Protein AF-A0A3C0G3D3-F1 (afdb_monomer)

Mean predicted aligned error: 6.77 Å

Structure (mmCIF, N/CA/C/O backbone):
data_AF-A0A3C0G3D3-F1
#
_entry.id   AF-A0A3C0G3D3-F1
#
loop_
_atom_site.group_PDB
_atom_site.id
_atom_site.type_symbol
_atom_site.label_atom_id
_atom_site.label_alt_id
_atom_site.label_comp_id
_atom_site.label_asym_id
_atom_site.label_entity_id
_atom_site.label_seq_id
_atom_site.pdbx_PDB_ins_code
_atom_site.Cartn_x
_atom_site.Cartn_y
_atom_site.Cartn_z
_atom_site.occupancy
_atom_site.B_iso_or_equiv
_atom_site.auth_seq_id
_atom_site.auth_comp_id
_atom_site.auth_asym_id
_atom_site.auth_atom_id
_atom_site.pdbx_PDB_model_num
ATOM 1 N N . MET A 1 1 ? -16.139 13.370 -46.540 1.00 40.31 1 MET A N 1
ATOM 2 C CA . MET A 1 1 ? -16.293 14.414 -45.502 1.00 40.31 1 MET A CA 1
ATOM 3 C C . MET A 1 1 ? -17.079 13.882 -44.297 1.00 40.31 1 MET A C 1
ATOM 5 O O . MET A 1 1 ? -18.065 14.481 -43.898 1.00 40.31 1 MET A O 1
ATOM 9 N N . ILE A 1 2 ? -16.655 12.756 -43.709 1.00 40.78 2 ILE A N 1
ATOM 10 C CA . ILE A 1 2 ? -17.171 12.257 -42.420 1.00 40.78 2 ILE A CA 1
ATOM 11 C C . ILE A 1 2 ? -15.987 11.597 -41.707 1.00 40.78 2 ILE A C 1
ATOM 13 O O . ILE A 1 2 ? -15.844 10.385 -41.661 1.00 40.78 2 ILE A O 1
ATOM 17 N N . ALA A 1 3 ? -15.057 12.435 -41.268 1.00 42.81 3 ALA A N 1
ATOM 18 C CA . ALA A 1 3 ? -13.924 12.056 -40.438 1.00 42.81 3 ALA A CA 1
ATOM 19 C C . ALA A 1 3 ? -13.609 13.268 -39.563 1.00 42.81 3 ALA A C 1
ATOM 21 O O . ALA A 1 3 ? -12.663 13.979 -39.851 1.00 42.81 3 ALA A O 1
ATOM 22 N N . LEU A 1 4 ? -14.486 13.598 -38.605 1.00 35.66 4 LEU A N 1
ATOM 23 C CA . LEU A 1 4 ? -14.185 14.582 -37.545 1.00 35.66 4 LEU A CA 1
ATOM 24 C C . LEU A 1 4 ? -15.196 14.588 -36.373 1.00 35.66 4 LEU A C 1
ATOM 26 O O . LEU A 1 4 ? -15.355 15.576 -35.667 1.00 35.66 4 LEU A O 1
ATOM 30 N N . LYS A 1 5 ? -15.899 13.478 -36.155 1.00 41.06 5 LYS A N 1
ATOM 31 C CA . LYS A 1 5 ? -16.606 13.152 -34.908 1.00 41.06 5 LYS A CA 1
ATOM 32 C C . LYS A 1 5 ? -16.163 11.717 -34.652 1.00 41.06 5 LYS A C 1
ATOM 34 O O . LYS A 1 5 ? -16.514 10.859 -35.445 1.00 41.06 5 LYS A O 1
ATOM 39 N N . THR A 1 6 ? -15.137 11.453 -33.850 1.00 43.00 6 THR A N 1
ATOM 40 C CA . THR A 1 6 ? -15.290 11.211 -32.412 1.00 43.00 6 THR A CA 1
ATOM 41 C C . THR A 1 6 ? -13.885 11.161 -31.791 1.00 43.00 6 THR A C 1
ATOM 43 O O . THR A 1 6 ? -13.324 10.088 -31.614 1.00 43.00 6 THR A O 1
ATOM 46 N N . ILE A 1 7 ? -13.270 12.319 -31.530 1.00 44.97 7 ILE A N 1
ATOM 47 C CA . ILE A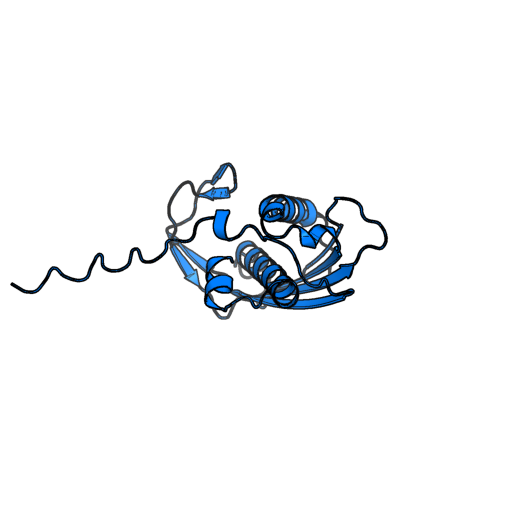 1 7 ? -12.031 12.410 -30.720 1.00 44.97 7 ILE A CA 1
ATOM 48 C C . ILE A 1 7 ? -12.273 13.193 -29.413 1.00 44.97 7 ILE A C 1
ATOM 50 O O . ILE A 1 7 ? -11.467 13.127 -28.498 1.00 44.97 7 ILE A O 1
ATOM 54 N N . PHE A 1 8 ? -13.427 13.852 -29.252 1.00 41.94 8 PHE A N 1
ATOM 55 C CA . PHE A 1 8 ? -13.738 14.641 -28.050 1.00 41.94 8 PHE A CA 1
ATOM 56 C C . PHE A 1 8 ? -15.185 14.474 -27.563 1.00 41.94 8 PHE A C 1
ATOM 58 O O . PHE A 1 8 ? -15.805 15.427 -27.105 1.00 41.94 8 PHE A O 1
ATOM 65 N N . ALA A 1 9 ? -15.743 13.268 -27.669 1.00 41.84 9 ALA A N 1
ATOM 66 C CA . ALA A 1 9 ? -16.990 12.927 -26.988 1.00 41.84 9 ALA A CA 1
ATOM 67 C C . ALA A 1 9 ? -16.669 12.003 -25.810 1.00 41.84 9 ALA A C 1
ATOM 69 O O . ALA A 1 9 ? -16.599 10.796 -25.993 1.00 41.84 9 ALA A O 1
ATOM 70 N N . GLN A 1 10 ? -16.383 12.630 -24.664 1.00 43.78 10 GLN A N 1
ATOM 71 C CA . GLN A 1 10 ? -16.706 12.224 -23.284 1.00 43.78 10 GLN A CA 1
ATOM 72 C C . GLN A 1 10 ? -15.730 12.896 -22.310 1.00 43.78 10 GLN A C 1
ATOM 74 O O . GLN A 1 10 ? -14.894 12.269 -21.672 1.00 43.78 10 GLN A O 1
ATOM 79 N N . ILE A 1 11 ? -15.875 14.215 -22.163 1.00 48.38 11 ILE A N 1
ATOM 80 C CA . ILE A 1 11 ? -15.705 14.833 -20.843 1.00 48.38 11 ILE A CA 1
ATOM 81 C C . ILE A 1 11 ? -17.044 14.601 -20.126 1.00 48.38 11 ILE A C 1
ATOM 83 O O . ILE A 1 11 ? -17.832 15.521 -19.941 1.00 48.38 11 ILE A O 1
ATOM 87 N N . GLU A 1 12 ? -17.373 13.344 -19.840 1.00 51.34 12 GLU A N 1
ATOM 88 C CA . GLU A 1 12 ? -18.515 12.997 -18.996 1.00 51.34 12 GLU A CA 1
ATOM 89 C C . GLU A 1 12 ? -17.938 12.655 -17.620 1.00 51.34 12 GLU A C 1
ATOM 91 O O . GLU A 1 12 ? -17.294 11.628 -17.447 1.00 51.34 12 GLU A O 1
ATOM 96 N N . ASN A 1 13 ? -18.101 13.590 -16.676 1.00 55.84 13 ASN A N 1
ATOM 97 C CA . ASN A 1 13 ? -17.676 13.523 -15.273 1.00 55.84 13 ASN A CA 1
ATOM 98 C C . ASN A 1 13 ? -16.194 13.194 -15.025 1.00 55.84 13 ASN A C 1
ATOM 100 O O . ASN A 1 13 ? -15.844 12.098 -14.592 1.00 55.84 13 ASN A O 1
ATOM 104 N N . SER A 1 14 ? -15.306 14.184 -15.176 1.00 69.19 14 SER A N 1
ATOM 105 C CA . SER A 1 14 ? -13.971 14.069 -14.580 1.00 69.19 14 SER A CA 1
ATOM 106 C C . SER A 1 14 ? -14.088 14.148 -13.054 1.00 69.19 14 SER A C 1
ATOM 108 O O . SER A 1 14 ? -14.300 15.235 -12.509 1.00 69.19 14 SER A O 1
ATOM 110 N N . MET A 1 15 ? -13.956 13.012 -12.369 1.00 81.06 15 MET A N 1
ATOM 111 C CA . MET A 1 15 ? -13.786 12.992 -10.916 1.00 81.06 15 MET A CA 1
ATOM 112 C C . MET A 1 15 ? -12.513 13.755 -10.528 1.00 81.06 15 MET A C 1
ATOM 114 O O . MET A 1 15 ? -11.503 13.746 -11.235 1.00 81.06 15 MET A O 1
ATOM 118 N N . SER A 1 16 ? -12.568 14.421 -9.388 1.00 88.00 16 SER A N 1
ATOM 119 C CA . SER A 1 16 ? -11.479 15.157 -8.762 1.00 88.00 16 SER A CA 1
ATOM 120 C C . SER A 1 16 ? -11.102 14.518 -7.427 1.00 88.00 16 SER A C 1
ATOM 122 O O . SER A 1 16 ? -11.865 13.756 -6.841 1.00 88.00 16 SER A O 1
ATOM 124 N N . GLU A 1 17 ? -9.952 14.903 -6.869 1.00 86.25 17 GLU A N 1
ATOM 125 C CA . GLU A 1 17 ? -9.539 14.470 -5.526 1.00 86.25 17 GLU A CA 1
ATOM 126 C C . GLU A 1 17 ? -10.604 14.720 -4.440 1.00 86.25 17 GLU A C 1
ATOM 128 O O . GLU A 1 17 ? -10.657 14.001 -3.445 1.00 86.25 17 GLU A O 1
ATOM 133 N N . LYS A 1 18 ? -11.451 15.745 -4.607 1.00 90.50 18 LYS A N 1
ATOM 134 C CA . LYS A 1 18 ? -12.490 16.095 -3.628 1.00 90.50 18 LYS A CA 1
ATOM 135 C C . LYS A 1 18 ? -13.620 15.069 -3.591 1.00 90.50 18 LYS A C 1
ATOM 137 O O . LYS A 1 18 ? -14.220 14.895 -2.535 1.00 90.50 18 LYS A O 1
ATOM 142 N N . ASP A 1 19 ? -13.856 14.373 -4.700 1.00 90.00 19 ASP A N 1
ATOM 143 C CA . ASP A 1 19 ? -14.903 13.355 -4.823 1.00 90.00 19 ASP A CA 1
ATOM 144 C C . ASP A 1 19 ? -14.553 12.069 -4.054 1.00 90.00 19 ASP A C 1
ATOM 146 O O . ASP A 1 19 ? -15.419 11.238 -3.794 1.00 90.00 19 ASP A O 1
ATOM 150 N N . PHE A 1 20 ? -13.292 11.926 -3.630 1.00 91.06 20 PHE A N 1
ATOM 151 C CA . PHE A 1 20 ? -12.811 10.800 -2.827 1.00 91.06 20 PHE A CA 1
ATOM 152 C C . PHE A 1 20 ? -12.742 11.094 -1.323 1.00 91.06 20 PHE A C 1
ATOM 154 O O . PHE A 1 20 ? -12.285 10.240 -0.557 1.00 91.06 20 PHE A O 1
ATOM 161 N N . ILE A 1 21 ? -13.167 12.285 -0.881 1.00 91.56 21 ILE A N 1
ATOM 162 C CA . ILE A 1 21 ? -13.278 12.606 0.547 1.00 91.56 21 ILE A CA 1
ATOM 163 C C . ILE A 1 21 ? -14.545 11.923 1.092 1.00 91.56 21 ILE A C 1
ATOM 165 O O . ILE A 1 21 ? -15.643 12.209 0.613 1.00 91.56 21 ILE A O 1
ATOM 169 N N . PRO A 1 22 ? -14.428 11.027 2.085 1.00 88.56 22 PRO A N 1
ATOM 170 C CA . PRO A 1 22 ? -15.570 10.282 2.600 1.00 88.56 22 PRO A CA 1
ATOM 171 C C . PRO A 1 22 ? -16.495 11.194 3.414 1.00 88.56 22 PRO A C 1
ATOM 173 O O . PRO A 1 22 ? -16.034 12.016 4.205 1.00 88.56 22 PRO A O 1
ATOM 176 N N . SER A 1 23 ? -17.808 11.024 3.254 1.00 80.75 23 SER A N 1
ATOM 177 C CA . SER A 1 23 ? -18.825 11.792 3.983 1.00 80.75 23 SER A CA 1
ATOM 178 C C . SER A 1 23 ? -18.977 11.324 5.434 1.00 80.75 23 SER A C 1
ATOM 180 O O . SER A 1 23 ? -18.907 12.144 6.347 1.00 80.75 23 SER A O 1
ATOM 182 N N . SER A 1 24 ? -19.172 10.022 5.671 1.00 82.06 24 SER A N 1
ATOM 183 C CA . SER A 1 24 ? -19.148 9.361 6.990 1.00 82.06 24 SER A CA 1
ATOM 184 C C . SER A 1 24 ? -19.173 7.836 6.831 1.00 82.06 24 SER A C 1
ATOM 186 O O . SER A 1 24 ? -19.842 7.322 5.938 1.00 82.06 24 SER A O 1
ATOM 188 N N . TYR A 1 25 ? -18.488 7.107 7.717 1.00 85.56 25 TYR A N 1
ATOM 189 C CA . TYR A 1 25 ? -18.553 5.641 7.753 1.00 85.56 25 TYR A CA 1
ATOM 190 C C . TYR A 1 25 ? -19.793 5.170 8.517 1.00 85.56 25 TYR A C 1
ATOM 192 O O . TYR A 1 25 ? -20.070 5.655 9.613 1.00 85.56 25 TYR A O 1
ATOM 200 N N . ILE A 1 26 ? -20.525 4.216 7.943 1.00 81.75 26 ILE A N 1
ATOM 201 C CA . ILE A 1 26 ? -21.796 3.700 8.478 1.00 81.75 26 ILE A CA 1
ATOM 202 C C . ILE A 1 26 ? -21.532 2.612 9.521 1.00 81.75 26 ILE A C 1
ATOM 204 O O . ILE A 1 26 ? -22.242 2.491 10.517 1.00 81.75 26 ILE A O 1
ATOM 208 N N . THR A 1 27 ? -20.513 1.783 9.301 1.00 86.25 27 THR A N 1
ATOM 209 C CA . THR A 1 27 ? -20.168 0.673 10.192 1.00 86.25 27 THR A CA 1
ATOM 210 C C . THR A 1 27 ? -18.671 0.429 10.136 1.00 86.25 27 THR A C 1
ATOM 212 O O . THR A 1 27 ? -18.104 0.295 9.066 1.00 86.25 27 THR A O 1
ATOM 215 N N . LEU A 1 28 ? -18.019 0.334 11.290 1.00 89.19 28 LEU A N 1
ATOM 216 C CA . LEU A 1 28 ? -16.616 -0.067 11.379 1.00 89.19 28 LEU A CA 1
ATOM 217 C C . LEU A 1 28 ? -16.563 -1.462 12.003 1.00 89.19 28 LEU A C 1
ATOM 219 O O . LEU A 1 28 ? -17.013 -1.629 13.138 1.00 89.19 28 LEU A O 1
ATOM 223 N N . LYS A 1 29 ? -16.027 -2.459 11.291 1.00 93.00 29 LYS A N 1
ATOM 224 C CA . LYS A 1 29 ? -15.844 -3.821 11.837 1.00 93.00 29 LYS A CA 1
ATOM 225 C C . LYS A 1 29 ? -14.811 -3.813 12.960 1.00 93.00 29 LYS A C 1
ATOM 227 O O . LYS A 1 29 ? -13.870 -3.029 12.907 1.00 93.00 29 LYS A O 1
ATOM 232 N N . GLU A 1 30 ? -14.963 -4.677 13.958 1.00 95.19 30 GLU A N 1
ATOM 233 C CA . GLU A 1 30 ? -14.007 -4.769 15.074 1.00 95.19 30 GLU A CA 1
ATOM 234 C C . GLU A 1 30 ? -12.628 -5.256 14.622 1.00 95.19 30 GLU A C 1
ATOM 236 O O . GLU A 1 30 ? -11.607 -4.678 14.990 1.00 95.19 30 GLU A O 1
ATOM 241 N N . GLU A 1 31 ? -12.595 -6.280 13.776 1.00 96.88 31 GLU A N 1
ATOM 242 C CA . GLU A 1 31 ? -11.371 -6.839 13.217 1.00 96.88 31 GLU A CA 1
ATOM 243 C C . GLU A 1 31 ? -11.635 -7.505 11.863 1.00 96.88 31 GLU A C 1
ATOM 245 O O . GLU A 1 31 ? -12.789 -7.707 11.464 1.00 96.88 31 GLU A O 1
ATOM 250 N N . GLY A 1 32 ? -10.566 -7.822 11.142 1.00 97.25 32 GLY A N 1
ATOM 251 C CA . GLY A 1 32 ? -10.641 -8.541 9.880 1.00 97.25 32 GLY A CA 1
ATOM 252 C C . GLY A 1 32 ? -9.296 -8.636 9.173 1.00 97.25 32 GLY A C 1
ATOM 253 O O . GLY A 1 32 ? -8.275 -8.150 9.657 1.00 97.25 32 GLY A O 1
ATOM 254 N N . ILE A 1 33 ? -9.316 -9.274 8.007 1.00 98.19 33 ILE A N 1
ATOM 255 C CA . ILE A 1 33 ? -8.161 -9.421 7.126 1.00 98.19 33 ILE A CA 1
ATOM 256 C C . ILE A 1 33 ? -8.585 -9.145 5.686 1.00 98.19 33 ILE A C 1
ATOM 258 O O . ILE A 1 33 ? -9.655 -9.570 5.249 1.00 98.19 33 ILE A O 1
ATOM 262 N N . VAL A 1 34 ? -7.742 -8.424 4.957 1.00 98.12 34 VAL A N 1
ATOM 263 C CA . VAL A 1 34 ? -7.875 -8.173 3.516 1.00 98.12 34 VAL A CA 1
ATOM 264 C C . VAL A 1 34 ? -6.551 -8.477 2.830 1.00 98.12 34 VAL A C 1
ATOM 266 O O . VAL A 1 34 ? -5.490 -8.366 3.448 1.00 98.12 34 VAL A O 1
ATOM 269 N N . GLY A 1 35 ? -6.593 -8.861 1.558 1.00 98.25 35 GLY A N 1
ATOM 270 C CA . GLY A 1 35 ? -5.388 -9.168 0.798 1.00 98.25 35 GLY A CA 1
ATOM 271 C C . GLY A 1 35 ? -5.536 -8.847 -0.679 1.00 98.25 35 GLY A C 1
ATOM 272 O O . GLY A 1 35 ? -6.567 -9.140 -1.274 1.00 98.25 35 GLY A O 1
ATOM 273 N N . TYR A 1 36 ? -4.488 -8.265 -1.257 1.00 98.12 36 TYR A N 1
ATOM 274 C CA . TYR A 1 36 ? -4.403 -7.921 -2.672 1.00 98.12 36 TYR A CA 1
ATOM 275 C C . TYR A 1 36 ? -3.041 -8.276 -3.250 1.00 98.12 36 TYR A C 1
ATOM 277 O O . TYR A 1 36 ? -2.021 -8.360 -2.557 1.00 98.12 36 TYR A O 1
ATOM 285 N N . THR A 1 37 ? -3.028 -8.460 -4.565 1.00 97.69 37 THR A N 1
ATOM 286 C CA . THR A 1 37 ? -1.816 -8.692 -5.343 1.00 97.69 37 THR A CA 1
ATOM 287 C C . THR A 1 37 ? -1.684 -7.627 -6.413 1.00 97.69 37 THR A C 1
ATOM 289 O O . THR A 1 37 ? -2.654 -7.355 -7.117 1.00 97.69 37 THR A O 1
ATOM 292 N N . SER A 1 38 ? -0.488 -7.068 -6.572 1.00 97.62 38 SER A N 1
ATOM 293 C CA . SER A 1 38 ? -0.200 -6.103 -7.635 1.00 97.62 38 SER A CA 1
ATOM 294 C C . SER A 1 38 ? 1.057 -6.500 -8.408 1.00 97.62 38 SER A C 1
ATOM 296 O O . SER A 1 38 ? 2.053 -6.876 -7.780 1.00 97.62 38 SER A O 1
ATOM 298 N N . PRO A 1 39 ? 1.064 -6.370 -9.747 1.00 97.44 39 PRO A N 1
ATOM 299 C CA . PRO A 1 39 ? 2.235 -6.668 -10.560 1.00 97.44 39 PRO A CA 1
ATOM 300 C C . PRO A 1 39 ? 3.295 -5.575 -10.451 1.00 97.44 39 PRO A C 1
ATOM 302 O O . PRO A 1 39 ? 2.992 -4.391 -10.278 1.00 97.44 39 PRO A O 1
ATOM 305 N N . SER A 1 40 ? 4.556 -5.970 -10.593 1.00 96.69 40 SER A N 1
ATOM 306 C CA . SER A 1 40 ? 5.669 -5.064 -10.866 1.00 96.69 40 SER A CA 1
ATOM 307 C C . SER A 1 40 ? 5.643 -4.603 -12.329 1.00 96.69 40 SER A C 1
ATOM 309 O O . SER A 1 40 ? 4.915 -5.137 -13.167 1.00 96.69 40 SER A O 1
ATOM 311 N N . ASN A 1 41 ? 6.451 -3.597 -12.655 1.00 95.25 41 ASN A N 1
ATOM 312 C CA . ASN A 1 41 ? 6.568 -3.072 -14.012 1.00 95.25 41 ASN A CA 1
ATOM 313 C C . ASN A 1 41 ? 8.022 -2.729 -14.360 1.00 95.25 41 ASN A C 1
ATOM 315 O O . ASN A 1 41 ? 8.859 -2.542 -13.474 1.00 95.25 41 ASN A O 1
ATOM 319 N N . ILE A 1 42 ? 8.310 -2.635 -15.658 1.00 94.31 42 ILE A N 1
ATOM 320 C CA . ILE A 1 42 ? 9.584 -2.153 -16.198 1.00 94.31 42 ILE A CA 1
ATOM 321 C C . ILE A 1 42 ? 9.321 -0.906 -17.034 1.00 94.31 42 ILE A C 1
ATOM 323 O O . ILE A 1 42 ? 8.607 -0.951 -18.032 1.00 94.31 42 ILE A O 1
ATOM 327 N N . ALA A 1 43 ? 9.932 0.215 -16.657 1.00 94.19 43 ALA A N 1
ATOM 328 C CA . ALA A 1 43 ? 9.807 1.464 -17.399 1.00 94.19 43 ALA A CA 1
ATOM 329 C C . ALA A 1 43 ? 10.479 1.382 -18.784 1.00 94.19 43 ALA A C 1
ATOM 331 O O . ALA A 1 43 ? 11.693 1.160 -18.870 1.00 94.19 43 ALA A O 1
ATOM 332 N N . LEU A 1 44 ? 9.699 1.633 -19.837 1.00 94.94 44 LEU A N 1
ATOM 333 C CA . LEU A 1 44 ? 10.144 1.843 -21.219 1.00 94.94 44 LEU A CA 1
ATOM 334 C C . LEU A 1 44 ? 10.583 3.299 -21.420 1.00 94.94 44 LEU A C 1
ATOM 336 O O . LEU A 1 44 ? 11.672 3.560 -21.921 1.00 94.94 44 LEU A O 1
ATOM 340 N N . VAL A 1 45 ? 9.773 4.240 -20.927 1.00 96.31 45 VAL A N 1
ATOM 341 C CA . VAL A 1 45 ? 10.136 5.653 -20.757 1.00 96.31 45 VAL A CA 1
ATOM 342 C C . VAL A 1 45 ? 10.313 5.893 -19.266 1.00 96.31 45 VAL A C 1
ATOM 344 O O . VAL A 1 45 ? 9.393 5.659 -18.483 1.00 96.31 45 VAL A O 1
ATOM 347 N N . LYS A 1 46 ? 11.512 6.309 -18.855 1.00 94.19 46 LYS A N 1
ATOM 348 C CA . LYS A 1 46 ? 11.887 6.361 -17.439 1.00 94.19 46 LYS A CA 1
ATOM 349 C C . LYS A 1 46 ? 11.172 7.489 -16.706 1.00 94.19 46 LYS A C 1
ATOM 351 O O . LYS A 1 46 ? 11.199 8.630 -17.142 1.00 94.19 46 LYS A O 1
ATOM 356 N N . TYR A 1 47 ? 10.625 7.172 -15.539 1.00 92.12 47 TYR A N 1
ATOM 357 C CA . TYR A 1 47 ? 10.382 8.161 -14.495 1.00 92.12 47 TYR A CA 1
ATOM 358 C C . TYR A 1 47 ? 11.733 8.563 -13.894 1.00 92.12 47 TYR A C 1
ATOM 360 O O . TYR A 1 47 ? 12.450 7.694 -13.386 1.00 92.12 47 TYR A O 1
ATOM 368 N N . TRP A 1 48 ? 12.103 9.844 -13.964 1.00 92.38 48 TRP A N 1
ATOM 369 C CA . TRP A 1 48 ? 13.375 10.301 -13.411 1.00 92.38 48 TRP A CA 1
ATOM 370 C C . TRP A 1 48 ? 13.293 11.715 -12.837 1.00 92.38 48 TRP A C 1
ATOM 372 O O . TRP A 1 48 ? 13.225 12.711 -13.550 1.00 92.38 48 TRP A O 1
ATOM 382 N N . GLY A 1 49 ? 13.350 11.791 -11.509 1.00 91.12 49 GLY A N 1
ATOM 383 C CA . GLY A 1 49 ? 13.183 13.033 -10.763 1.00 91.12 49 GLY A CA 1
ATOM 384 C C . GLY A 1 49 ? 11.771 13.187 -10.202 1.00 91.12 49 GLY A C 1
ATOM 385 O O . GLY A 1 49 ? 10.775 12.767 -10.793 1.00 91.12 49 GLY A O 1
ATOM 386 N N . LYS A 1 50 ? 11.699 13.798 -9.021 1.00 92.19 50 LYS A N 1
ATOM 387 C CA . LYS A 1 50 ? 10.457 14.039 -8.287 1.00 92.19 50 LYS A CA 1
ATOM 388 C C . LYS A 1 50 ? 10.419 15.476 -7.797 1.00 92.19 50 LYS A C 1
ATOM 390 O O . LYS A 1 50 ? 11.428 15.991 -7.317 1.00 92.19 50 LYS A O 1
ATOM 395 N N . ARG A 1 51 ? 9.253 16.098 -7.907 1.00 92.81 51 ARG A N 1
ATOM 396 C CA . ARG A 1 51 ? 8.925 17.352 -7.231 1.00 92.81 51 ARG A CA 1
ATOM 397 C C . ARG A 1 51 ? 8.404 17.032 -5.829 1.00 92.81 51 ARG A C 1
ATOM 399 O O . ARG A 1 51 ? 8.453 15.886 -5.364 1.00 92.81 51 ARG A O 1
ATOM 406 N N . GLU A 1 52 ? 7.884 18.047 -5.154 1.00 88.88 52 GLU A N 1
ATOM 407 C CA . GLU A 1 52 ? 7.165 17.848 -3.902 1.00 88.88 52 GLU A CA 1
ATOM 408 C C . GLU A 1 52 ? 6.028 16.833 -4.062 1.00 88.88 52 GLU A C 1
ATOM 410 O O . GLU A 1 52 ? 5.492 16.604 -5.146 1.00 88.88 52 GLU A O 1
ATOM 415 N N . ASN A 1 53 ? 5.683 16.175 -2.961 1.00 83.81 53 ASN A N 1
ATOM 416 C CA . ASN A 1 53 ? 4.586 15.219 -2.901 1.00 83.81 53 ASN A CA 1
ATOM 417 C C . ASN A 1 53 ? 4.669 14.017 -3.866 1.00 83.81 53 ASN A C 1
ATOM 419 O O . ASN A 1 53 ? 3.652 13.394 -4.147 1.00 83.81 53 ASN A O 1
ATOM 423 N N . GLN A 1 54 ? 5.871 13.584 -4.267 1.00 87.06 54 GLN A N 1
ATOM 424 C CA . GLN A 1 54 ? 6.072 12.472 -5.226 1.00 87.06 54 GLN A CA 1
ATOM 425 C C . GLN A 1 54 ? 5.477 12.752 -6.617 1.00 87.06 54 GLN A C 1
ATOM 427 O O . GLN A 1 54 ? 5.228 11.818 -7.375 1.00 87.06 54 GLN A O 1
ATOM 432 N N . ILE A 1 55 ? 5.259 14.024 -6.965 1.00 90.31 55 ILE A N 1
ATOM 433 C CA . ILE A 1 55 ? 4.821 14.394 -8.309 1.00 90.31 55 ILE A CA 1
ATOM 434 C C . ILE A 1 55 ? 5.990 14.177 -9.285 1.00 90.31 55 ILE A C 1
ATOM 436 O O . ILE A 1 55 ? 7.089 14.688 -9.032 1.00 90.31 55 ILE A O 1
ATOM 440 N N . PRO A 1 56 ? 5.798 13.427 -10.384 1.00 93.50 56 PRO A N 1
ATOM 441 C CA . PRO A 1 56 ? 6.863 13.149 -11.339 1.00 93.50 56 PRO A CA 1
ATOM 442 C C . PRO A 1 56 ? 7.357 14.415 -12.039 1.00 93.50 56 PRO A C 1
ATOM 444 O O . PRO A 1 56 ? 6.576 15.297 -12.393 1.00 93.50 56 PRO A O 1
ATOM 447 N N . ALA A 1 57 ? 8.670 14.501 -12.266 1.00 95.44 57 ALA A N 1
ATOM 448 C CA . ALA A 1 57 ? 9.251 15.591 -13.050 1.00 95.44 57 ALA A CA 1
ATOM 449 C C . ALA A 1 57 ? 8.950 15.462 -14.553 1.00 95.44 57 ALA A C 1
ATOM 451 O O . ALA A 1 57 ? 8.911 16.474 -15.254 1.00 95.44 57 ALA A O 1
ATOM 452 N N . ASN A 1 58 ? 8.715 14.237 -15.027 1.00 95.31 58 ASN A N 1
ATOM 453 C CA . ASN A 1 58 ? 8.450 13.916 -16.421 1.00 95.31 58 ASN A CA 1
ATOM 454 C C . ASN A 1 58 ? 7.443 12.755 -16.549 1.00 95.31 58 ASN A C 1
ATOM 456 O O . ASN A 1 58 ? 7.379 11.898 -15.664 1.00 95.31 58 ASN A O 1
ATOM 460 N N . PRO A 1 59 ? 6.688 12.680 -17.659 1.00 95.62 59 PRO A N 1
ATOM 461 C CA . PRO A 1 59 ? 5.869 11.516 -17.978 1.00 95.62 59 PRO A CA 1
ATOM 462 C C . PRO A 1 59 ? 6.717 10.247 -18.109 1.00 95.62 59 PRO A C 1
ATOM 464 O O . PRO A 1 59 ? 7.880 10.301 -18.512 1.00 95.62 59 PRO A O 1
ATOM 467 N N . SER A 1 60 ? 6.114 9.099 -17.814 1.00 95.81 60 SER A N 1
ATOM 468 C CA . SER A 1 60 ? 6.758 7.789 -17.926 1.00 95.81 60 SER A CA 1
ATOM 469 C C . SER A 1 60 ? 5.785 6.761 -18.494 1.00 95.81 60 SER A C 1
ATOM 471 O O . SER A 1 60 ? 4.572 6.936 -18.401 1.00 95.81 60 SER A O 1
ATOM 473 N N . ILE A 1 61 ? 6.323 5.702 -19.093 1.00 96.38 61 ILE A N 1
ATOM 474 C CA . ILE A 1 61 ? 5.565 4.584 -19.665 1.00 96.38 61 ILE A CA 1
ATOM 475 C C . ILE A 1 61 ? 6.269 3.311 -19.225 1.00 96.38 61 ILE A C 1
ATOM 477 O O . ILE A 1 61 ? 7.497 3.228 -19.297 1.00 96.38 61 ILE A O 1
ATOM 481 N N . SER A 1 62 ? 5.513 2.315 -18.778 1.00 95.25 62 SER A N 1
ATOM 482 C CA . SER A 1 62 ? 6.063 1.047 -18.304 1.00 95.25 62 SER A CA 1
ATOM 483 C C . SER A 1 62 ? 5.292 -0.144 -18.853 1.00 95.25 62 SER A C 1
ATOM 485 O O . SER A 1 62 ? 4.143 -0.021 -19.268 1.00 95.25 62 SER A O 1
ATOM 487 N N . PHE A 1 63 ? 5.961 -1.290 -18.871 1.00 95.56 63 PHE A N 1
ATOM 488 C CA . PHE A 1 63 ? 5.397 -2.581 -19.215 1.00 95.56 63 PHE A CA 1
ATOM 489 C C . PHE A 1 63 ? 5.143 -3.386 -17.939 1.00 95.56 63 PHE A C 1
ATOM 491 O O . PHE A 1 63 ? 6.057 -3.577 -17.133 1.00 95.56 63 PHE A O 1
ATOM 498 N N . THR A 1 64 ? 3.913 -3.854 -17.755 1.00 96.44 64 THR A N 1
ATOM 499 C CA . THR A 1 64 ? 3.503 -4.646 -16.590 1.00 96.44 64 THR A CA 1
ATOM 500 C C . THR A 1 64 ? 4.013 -6.084 -16.685 1.00 96.44 64 THR A C 1
ATOM 502 O O . THR A 1 64 ? 3.814 -6.761 -17.691 1.00 96.44 64 THR A O 1
ATOM 505 N N . LEU A 1 65 ? 4.620 -6.587 -15.609 1.00 94.88 65 LEU A N 1
ATOM 506 C CA . LEU A 1 65 ? 5.109 -7.961 -15.503 1.00 94.88 65 LEU A CA 1
ATOM 507 C C . LEU A 1 65 ? 4.082 -8.838 -14.778 1.00 94.88 65 LEU A C 1
ATOM 509 O O . LEU A 1 65 ? 4.136 -8.992 -13.560 1.00 94.88 65 LEU A O 1
ATOM 513 N N . ALA A 1 66 ? 3.153 -9.442 -15.520 1.00 93.12 66 ALA A N 1
ATOM 514 C CA . ALA A 1 66 ? 2.030 -10.185 -14.935 1.00 93.12 66 ALA A CA 1
ATOM 515 C C . ALA A 1 66 ? 2.429 -11.388 -14.045 1.00 93.12 66 ALA A C 1
ATOM 517 O O . ALA A 1 66 ? 1.651 -11.806 -13.197 1.00 93.12 66 ALA A O 1
ATOM 518 N N . ALA A 1 67 ? 3.630 -11.951 -14.205 1.00 93.44 67 ALA A N 1
ATOM 519 C CA . ALA A 1 67 ? 4.110 -13.056 -13.364 1.00 93.44 67 ALA A CA 1
ATOM 520 C C . ALA A 1 67 ? 4.894 -12.589 -12.119 1.00 93.44 67 ALA A C 1
ATOM 522 O O . ALA A 1 67 ? 5.156 -13.378 -11.207 1.00 93.44 67 ALA A O 1
ATOM 523 N N . CYS A 1 68 ? 5.276 -11.312 -12.065 1.00 96.00 68 CYS A N 1
ATOM 524 C CA . CYS A 1 68 ? 6.087 -10.743 -10.995 1.00 96.00 68 CYS A CA 1
ATOM 525 C C . CYS A 1 68 ? 5.186 -9.902 -10.096 1.00 96.00 68 CYS A C 1
ATOM 527 O O . CYS A 1 68 ? 4.963 -8.723 -10.352 1.00 96.00 68 CYS A O 1
ATOM 529 N N . MET A 1 69 ? 4.640 -10.529 -9.062 1.00 9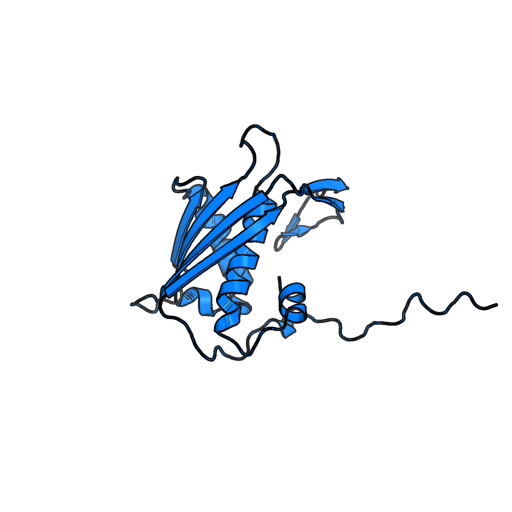6.94 69 MET A N 1
ATOM 530 C CA . MET A 1 69 ? 3.607 -9.957 -8.209 1.00 96.94 69 MET A CA 1
ATOM 531 C C . MET A 1 69 ? 4.150 -9.701 -6.807 1.00 96.94 69 MET A C 1
ATOM 533 O O . MET A 1 69 ? 4.924 -10.498 -6.274 1.00 96.94 69 MET A O 1
ATOM 537 N N . THR A 1 70 ? 3.683 -8.628 -6.179 1.00 97.94 70 THR A N 1
ATOM 538 C CA . THR A 1 70 ? 3.775 -8.451 -4.729 1.00 97.94 70 THR A CA 1
ATOM 539 C C . THR A 1 70 ? 2.417 -8.780 -4.124 1.00 97.94 70 THR A C 1
ATOM 541 O O . THR A 1 70 ? 1.398 -8.232 -4.547 1.00 97.94 70 THR A O 1
ATOM 544 N N . LYS A 1 71 ? 2.400 -9.693 -3.154 1.00 98.38 71 LYS A N 1
ATOM 545 C CA . LYS A 1 71 ? 1.221 -10.068 -2.375 1.00 98.38 71 LYS A CA 1
ATOM 546 C C . LYS A 1 71 ? 1.270 -9.324 -1.051 1.00 98.38 71 LYS A C 1
ATOM 548 O O . LYS A 1 71 ? 2.266 -9.431 -0.340 1.00 98.38 71 LYS A O 1
ATOM 553 N N . THR A 1 72 ? 0.210 -8.607 -0.711 1.00 98.62 72 THR A N 1
ATOM 554 C CA . THR A 1 72 ? 0.089 -7.899 0.565 1.00 98.62 72 THR A CA 1
ATOM 555 C C . THR A 1 72 ? -1.197 -8.322 1.251 1.00 98.62 72 THR A C 1
ATOM 557 O O . THR A 1 72 ? -2.244 -8.398 0.616 1.00 98.62 72 THR A O 1
ATOM 560 N N . SER A 1 73 ? -1.121 -8.572 2.552 1.00 98.75 73 SER A N 1
ATOM 561 C CA . SER A 1 73 ? -2.279 -8.723 3.428 1.00 98.75 73 SER A CA 1
ATOM 562 C C . SER A 1 73 ? -2.205 -7.708 4.559 1.00 98.75 73 SER A C 1
ATOM 564 O O . SER A 1 73 ? -1.116 -7.338 5.009 1.00 98.75 73 SER A O 1
ATOM 566 N N . VAL A 1 74 ? -3.370 -7.224 4.971 1.00 98.75 74 VAL A N 1
ATOM 567 C CA . VAL A 1 74 ? -3.529 -6.313 6.099 1.00 98.75 74 VAL A CA 1
ATOM 568 C C . VAL A 1 74 ? -4.549 -6.933 7.035 1.00 98.75 74 VAL A C 1
ATOM 570 O O . VAL A 1 74 ? -5.735 -7.016 6.713 1.00 98.75 74 VAL A O 1
ATOM 573 N N . GLU A 1 75 ? -4.072 -7.375 8.189 1.00 98.62 75 GLU A N 1
ATOM 574 C CA . GLU A 1 75 ? -4.928 -7.681 9.329 1.00 98.62 75 GLU A CA 1
ATOM 575 C C . GLU A 1 75 ? -5.173 -6.378 10.091 1.00 98.62 75 GLU A C 1
ATOM 577 O O . GLU A 1 75 ? -4.258 -5.571 10.267 1.00 98.62 75 GLU A O 1
ATOM 582 N N . TYR A 1 76 ? -6.403 -6.148 10.529 1.00 98.06 76 TYR A N 1
ATOM 583 C CA . TYR A 1 76 ? -6.769 -4.949 11.271 1.00 98.06 76 TYR A CA 1
ATOM 584 C C . TYR A 1 76 ? -7.580 -5.307 12.505 1.00 98.06 76 TYR A C 1
ATOM 586 O O . TYR A 1 76 ? -8.428 -6.197 12.471 1.00 98.06 76 TYR A O 1
ATOM 594 N N . LYS A 1 77 ? -7.347 -4.569 13.589 1.00 97.75 77 LYS A N 1
ATOM 595 C CA . LYS A 1 77 ? -8.112 -4.667 14.835 1.00 97.75 77 LYS A CA 1
ATOM 596 C C . LYS A 1 77 ? -8.316 -3.285 15.431 1.00 97.75 77 LYS A C 1
ATOM 598 O O . LYS A 1 77 ? -7.364 -2.505 15.495 1.00 97.75 77 LYS A O 1
ATOM 603 N N . LYS A 1 78 ? -9.545 -2.951 15.830 1.00 96.19 78 LYS A N 1
ATOM 604 C CA . LYS A 1 78 ? -9.840 -1.651 16.441 1.00 96.19 78 LYS A CA 1
ATOM 605 C C . LYS A 1 78 ? -8.976 -1.445 17.678 1.00 96.19 78 LYS A C 1
ATOM 607 O O . LYS A 1 78 ? -8.807 -2.345 18.503 1.00 96.19 78 LYS A O 1
ATOM 612 N N . LYS A 1 79 ? -8.432 -0.240 17.816 1.00 95.25 79 LYS A N 1
ATOM 613 C CA . LYS A 1 79 ? -7.671 0.139 19.005 1.00 95.25 79 LYS A CA 1
ATOM 614 C C . LYS A 1 79 ? -8.624 0.319 20.181 1.00 95.25 79 LYS A C 1
ATOM 616 O O . LYS A 1 79 ? -9.662 0.961 20.061 1.00 95.25 79 LYS A O 1
ATOM 621 N N . ILE A 1 80 ? -8.211 -0.180 21.343 1.00 89.00 80 ILE A N 1
ATOM 622 C CA . ILE A 1 80 ? -8.921 0.055 22.609 1.00 89.00 80 ILE A CA 1
ATOM 623 C C . ILE A 1 80 ? -8.818 1.537 22.994 1.00 89.00 80 ILE A C 1
ATOM 625 O O . ILE A 1 80 ? -9.794 2.155 23.415 1.00 89.00 80 ILE A O 1
ATOM 629 N N . ARG A 1 81 ? -7.627 2.126 22.822 1.00 88.06 81 ARG A N 1
ATOM 630 C CA . ARG A 1 81 ? -7.384 3.547 23.059 1.00 88.06 81 ARG A CA 1
ATOM 631 C C . ARG A 1 81 ? -7.479 4.316 21.749 1.00 88.06 81 ARG A C 1
ATOM 633 O O . ARG A 1 81 ? -6.740 4.052 20.802 1.00 88.06 81 ARG A O 1
ATOM 640 N N . LYS A 1 82 ? -8.347 5.322 21.733 1.00 80.94 82 LYS A N 1
ATOM 641 C CA . LYS A 1 82 ? -8.410 6.297 20.647 1.00 80.94 82 LYS A CA 1
ATOM 642 C C . LYS A 1 82 ? -7.317 7.340 20.837 1.00 80.94 82 LYS A C 1
ATOM 644 O O . LYS A 1 82 ? -7.514 8.352 21.504 1.00 80.94 82 LYS A O 1
ATOM 649 N N . ASP A 1 83 ? -6.146 7.062 20.285 1.00 85.12 83 ASP A N 1
ATOM 650 C CA . ASP A 1 83 ? -5.176 8.095 19.935 1.00 85.12 83 ASP A CA 1
ATOM 651 C C . ASP A 1 83 ? -5.326 8.432 18.443 1.00 85.12 83 ASP A C 1
ATOM 653 O O . ASP A 1 83 ? -5.653 7.577 17.618 1.00 85.12 83 ASP A O 1
ATOM 657 N N . ASN A 1 84 ? -5.143 9.703 18.082 1.00 85.94 84 ASN A N 1
ATOM 658 C CA . ASN A 1 84 ? -5.278 10.175 16.698 1.00 85.94 84 ASN A CA 1
ATOM 659 C C . ASN A 1 84 ? -4.022 9.837 15.859 1.00 85.94 84 ASN A C 1
ATOM 661 O O . ASN A 1 84 ? -3.616 10.603 14.977 1.00 85.94 84 ASN A O 1
ATOM 665 N N . GLU A 1 85 ? -3.379 8.708 16.165 1.00 94.06 85 GLU A N 1
ATOM 666 C CA . GLU A 1 85 ? -2.141 8.234 15.557 1.00 94.06 85 GLU A CA 1
ATOM 667 C C . GLU A 1 85 ? -2.351 6.929 14.781 1.00 94.06 85 GLU A C 1
ATOM 669 O O . GLU A 1 85 ? -3.202 6.097 15.100 1.00 94.06 85 GLU A O 1
ATOM 674 N N . PHE A 1 86 ? -1.544 6.739 13.737 1.00 97.06 86 PHE A N 1
ATOM 675 C CA . PHE A 1 86 ? -1.490 5.473 13.013 1.00 97.06 86 PHE A CA 1
ATOM 676 C C . PHE A 1 86 ? -0.701 4.439 13.815 1.00 97.06 86 PHE A C 1
ATOM 678 O O . PHE A 1 86 ? 0.416 4.724 14.251 1.00 97.06 86 PHE A O 1
ATOM 685 N N . SER A 1 87 ? -1.245 3.230 13.935 1.00 97.44 87 SER A N 1
ATOM 686 C CA . SER A 1 87 ? -0.606 2.109 14.624 1.00 97.44 87 SER A CA 1
ATOM 687 C C . SER A 1 87 ? -0.474 0.935 13.664 1.00 97.44 87 SER A C 1
ATOM 689 O O . SER A 1 87 ? -1.478 0.476 13.121 1.00 97.44 87 SER A O 1
ATOM 691 N N . PHE A 1 88 ? 0.753 0.480 13.402 1.00 98.19 88 PHE A N 1
ATOM 692 C CA . PHE A 1 88 ? 0.969 -0.646 12.501 1.00 98.19 88 PHE A CA 1
ATOM 693 C C . PHE A 1 88 ? 2.307 -1.359 12.705 1.00 98.19 88 PHE A C 1
ATOM 695 O O . PHE A 1 88 ? 3.313 -0.734 13.050 1.00 98.19 88 PHE A O 1
ATOM 702 N N . ASP A 1 89 ? 2.313 -2.643 12.364 1.00 98.25 89 ASP A N 1
ATOM 703 C CA . ASP A 1 89 ? 3.504 -3.456 12.153 1.00 98.25 89 ASP A CA 1
ATOM 704 C C . ASP A 1 89 ? 3.663 -3.826 10.681 1.00 98.25 89 ASP A C 1
ATOM 706 O O . ASP A 1 89 ? 2.698 -3.863 9.914 1.00 98.25 89 ASP A O 1
ATOM 710 N N . LEU A 1 90 ? 4.910 -4.055 10.270 1.00 98.19 90 LEU A N 1
ATOM 711 C CA . LEU A 1 90 ? 5.261 -4.330 8.884 1.00 98.19 90 LEU A CA 1
ATOM 712 C C . LEU A 1 90 ? 6.230 -5.503 8.804 1.00 98.19 90 LEU A C 1
ATOM 714 O O . LEU A 1 90 ? 7.349 -5.433 9.317 1.00 98.19 90 LEU A O 1
ATOM 718 N N . PHE A 1 91 ? 5.810 -6.526 8.072 1.00 98.19 91 PHE A N 1
ATOM 719 C CA . PHE A 1 91 ? 6.579 -7.725 7.790 1.00 98.19 91 PHE A CA 1
ATOM 720 C C . PHE A 1 91 ? 6.775 -7.865 6.283 1.00 98.19 91 PHE A C 1
ATOM 722 O O . PHE A 1 91 ? 5.818 -7.761 5.511 1.00 98.19 91 PHE A O 1
ATOM 729 N N . PHE A 1 92 ? 8.011 -8.119 5.868 1.00 96.00 92 PHE A N 1
ATOM 730 C CA . PHE A 1 92 ? 8.355 -8.499 4.505 1.00 96.00 92 PHE A CA 1
ATOM 731 C C . PHE A 1 92 ? 8.963 -9.896 4.532 1.00 96.00 92 PHE A C 1
ATOM 733 O O . PHE A 1 92 ? 9.958 -10.095 5.224 1.00 96.00 92 PHE A O 1
ATOM 740 N N . GLU A 1 93 ? 8.361 -10.842 3.807 1.00 94.69 93 GLU A N 1
ATOM 741 C CA . GLU A 1 93 ? 8.786 -12.255 3.811 1.00 94.69 93 GLU A CA 1
ATOM 742 C C . GLU A 1 93 ? 8.896 -12.809 5.246 1.00 94.69 93 GLU A C 1
ATOM 744 O O . GLU A 1 93 ? 9.905 -13.380 5.648 1.00 94.69 93 GLU A O 1
ATOM 749 N N . ASP A 1 94 ? 7.853 -12.550 6.044 1.00 94.75 94 ASP A N 1
ATOM 750 C CA . ASP A 1 94 ? 7.719 -12.935 7.459 1.00 94.75 94 ASP A CA 1
ATOM 751 C C . ASP A 1 94 ? 8.771 -12.343 8.415 1.00 94.75 94 ASP A C 1
ATOM 753 O O . ASP A 1 94 ? 8.784 -12.660 9.604 1.00 94.75 94 ASP A O 1
ATOM 757 N N . GLN A 1 95 ? 9.610 -11.420 7.937 1.00 96.06 95 GLN A N 1
ATOM 758 C CA . GLN A 1 95 ? 10.597 -10.712 8.750 1.00 96.06 95 GLN A CA 1
ATOM 759 C C . GLN A 1 95 ? 10.157 -9.272 9.038 1.00 96.06 95 GLN A C 1
ATOM 761 O O . GLN A 1 95 ? 9.710 -8.575 8.120 1.00 96.06 95 GLN A O 1
ATOM 766 N N . PRO A 1 96 ? 10.306 -8.775 10.281 1.00 96.94 96 PRO A N 1
ATOM 767 C CA . PRO A 1 96 ? 9.985 -7.391 10.606 1.00 96.94 96 PRO A CA 1
ATOM 768 C C . PRO A 1 96 ? 10.879 -6.426 9.816 1.00 96.94 96 PRO A C 1
ATOM 770 O O . PRO A 1 96 ? 12.093 -6.613 9.708 1.00 96.94 96 PRO A O 1
ATOM 773 N N . LYS A 1 97 ? 10.279 -5.367 9.263 1.00 94.00 97 LYS A N 1
ATOM 774 C CA . LYS A 1 97 ? 10.973 -4.365 8.440 1.00 94.00 97 LYS A CA 1
ATOM 775 C C . LYS A 1 97 ? 10.770 -2.942 8.946 1.00 94.00 97 LYS A C 1
ATOM 777 O O . LYS A 1 97 ? 10.119 -2.108 8.314 1.00 94.00 97 LYS A O 1
ATOM 782 N N . GLU A 1 98 ? 11.412 -2.646 10.070 1.00 93.44 98 GLU A N 1
ATOM 783 C CA . GLU A 1 98 ? 11.380 -1.324 10.709 1.00 93.44 98 GLU A CA 1
ATOM 784 C C . GLU A 1 98 ? 11.870 -0.196 9.780 1.00 93.44 98 GLU A C 1
ATOM 786 O O . GLU A 1 98 ? 11.307 0.899 9.781 1.00 93.44 98 GLU A O 1
ATOM 791 N N . GLU A 1 99 ? 12.845 -0.477 8.909 1.00 94.06 99 GLU A N 1
ATOM 792 C CA . GLU A 1 99 ? 13.406 0.485 7.944 1.00 94.06 99 GLU A CA 1
ATOM 793 C C . GLU A 1 99 ? 12.364 1.083 6.981 1.00 94.06 99 GLU A C 1
ATOM 795 O O . GLU A 1 99 ? 12.501 2.222 6.530 1.00 94.06 99 GLU A O 1
ATOM 800 N N . PHE A 1 100 ? 11.283 0.349 6.692 1.00 93.25 100 PHE A N 1
ATOM 801 C CA . PHE A 1 100 ? 10.214 0.808 5.805 1.00 93.25 100 PHE A CA 1
ATOM 802 C C . PHE A 1 100 ? 9.061 1.490 6.549 1.00 93.25 100 PHE A C 1
ATOM 804 O O . PHE A 1 100 ? 8.257 2.175 5.905 1.00 93.25 100 PHE A O 1
ATOM 811 N N . LYS A 1 101 ? 8.990 1.399 7.886 1.00 95.75 101 LYS A N 1
ATOM 812 C CA . LYS A 1 101 ? 7.929 2.055 8.669 1.00 95.75 101 LYS A CA 1
ATOM 813 C C . LYS A 1 101 ? 7.850 3.569 8.425 1.00 95.75 101 LYS A C 1
ATOM 815 O O . LYS A 1 101 ? 6.734 4.049 8.220 1.00 95.75 101 LYS A O 1
ATOM 820 N N . PRO A 1 102 ? 8.951 4.347 8.339 1.00 96.62 102 PRO A N 1
ATOM 821 C CA . PRO A 1 102 ? 8.865 5.774 8.017 1.00 96.62 102 PRO A CA 1
ATOM 822 C C . PRO A 1 102 ? 8.159 6.046 6.683 1.00 96.62 102 PRO A C 1
ATOM 824 O O . PRO A 1 102 ? 7.315 6.937 6.598 1.00 96.62 102 PRO A O 1
ATOM 827 N N . LYS A 1 103 ? 8.437 5.233 5.656 1.00 94.75 103 LYS A N 1
ATOM 828 C CA . LYS A 1 103 ? 7.818 5.354 4.330 1.00 94.75 103 LYS A CA 1
ATOM 829 C C . LYS A 1 103 ? 6.319 5.053 4.369 1.00 94.75 103 LYS A C 1
ATOM 831 O O . LYS A 1 103 ? 5.540 5.819 3.801 1.00 94.75 103 LYS A O 1
ATOM 836 N N . ILE A 1 104 ? 5.912 3.988 5.063 1.00 97.12 104 ILE A N 1
ATOM 837 C CA . ILE A 1 104 ? 4.492 3.650 5.248 1.00 97.12 104 ILE A CA 1
ATOM 838 C C . ILE A 1 104 ? 3.778 4.728 6.068 1.00 97.12 104 ILE A C 1
ATOM 840 O O . ILE A 1 104 ? 2.697 5.167 5.689 1.00 97.12 104 ILE A O 1
ATOM 844 N N . LYS A 1 105 ? 4.408 5.255 7.122 1.00 97.06 105 LYS A N 1
ATOM 845 C CA . LYS A 1 105 ? 3.859 6.362 7.920 1.00 97.06 105 LYS A CA 1
ATOM 846 C C . LYS A 1 105 ? 3.644 7.622 7.077 1.00 97.06 105 LYS A C 1
ATOM 848 O O . LYS A 1 105 ? 2.609 8.269 7.208 1.00 97.06 105 LYS A O 1
ATOM 853 N N . THR A 1 106 ? 4.582 7.969 6.194 1.00 95.62 106 THR A N 1
ATOM 854 C CA . THR A 1 106 ? 4.413 9.082 5.242 1.00 95.62 106 THR A CA 1
ATOM 855 C C . THR A 1 106 ? 3.255 8.836 4.277 1.00 95.62 106 THR A C 1
ATOM 857 O O . THR A 1 106 ? 2.502 9.766 3.991 1.00 95.62 106 THR A O 1
ATOM 860 N N . PHE A 1 107 ? 3.089 7.605 3.791 1.00 96.06 107 PHE A N 1
ATOM 861 C CA . PHE A 1 107 ? 1.965 7.238 2.932 1.00 96.06 107 PHE A CA 1
ATOM 862 C C . PHE A 1 107 ? 0.620 7.365 3.660 1.00 96.06 107 PHE A C 1
ATOM 864 O O . PHE A 1 107 ? -0.258 8.072 3.172 1.00 96.06 107 PHE A O 1
ATOM 871 N N . LEU A 1 108 ? 0.496 6.790 4.860 1.00 97.62 108 LEU A N 1
ATOM 872 C CA . LEU A 1 108 ? -0.706 6.877 5.697 1.00 97.62 108 LEU A CA 1
ATOM 873 C C . LEU A 1 108 ? -1.103 8.331 5.988 1.00 97.62 108 LEU A C 1
ATOM 875 O O . LEU A 1 108 ? -2.257 8.707 5.803 1.00 97.62 108 LEU A O 1
ATOM 879 N N . LYS A 1 109 ? -0.135 9.187 6.341 1.00 96.25 109 LYS A N 1
ATOM 880 C CA . LYS A 1 109 ? -0.374 10.629 6.528 1.00 96.25 109 LYS A CA 1
ATOM 881 C C . LYS A 1 109 ? -0.905 11.316 5.269 1.00 96.25 109 LYS A C 1
ATOM 883 O O . LYS A 1 109 ? -1.729 12.215 5.367 1.00 96.25 109 LYS A O 1
ATOM 888 N N . ARG A 1 110 ? -0.432 10.921 4.083 1.00 94.31 110 ARG A N 1
ATOM 889 C CA . ARG A 1 110 ? -0.877 11.517 2.815 1.00 94.31 110 ARG A CA 1
ATOM 890 C C . ARG A 1 110 ? -2.319 11.145 2.478 1.00 94.31 110 ARG A C 1
ATOM 892 O O . ARG A 1 110 ? -3.043 11.983 1.949 1.00 94.31 110 ARG A O 1
ATOM 899 N N . ILE A 1 111 ? -2.710 9.905 2.759 1.00 95.19 111 ILE A N 1
ATOM 900 C CA . ILE A 1 111 ? -4.044 9.388 2.426 1.00 95.19 111 ILE A CA 1
ATOM 901 C C . ILE A 1 111 ? -5.065 9.589 3.551 1.00 95.19 111 ILE A C 1
ATOM 903 O O . ILE A 1 111 ? -6.235 9.279 3.361 1.00 95.19 111 ILE A O 1
ATOM 907 N N . GLU A 1 112 ? -4.655 10.142 4.698 1.00 95.69 112 GLU A N 1
ATOM 908 C CA . GLU A 1 112 ? -5.511 10.373 5.869 1.00 95.69 112 GLU A CA 1
ATOM 909 C C . GLU A 1 112 ? -6.815 11.099 5.518 1.00 95.69 112 GLU A C 1
ATOM 911 O O . GLU A 1 112 ? -7.876 10.689 5.974 1.00 95.69 112 GLU A O 1
ATOM 916 N N . LYS A 1 113 ? -6.755 12.132 4.663 1.00 94.88 113 LYS A N 1
ATOM 917 C CA . LYS A 1 113 ? -7.952 12.877 4.233 1.00 94.88 113 LYS A CA 1
ATOM 918 C C . LYS A 1 113 ? -8.976 12.023 3.474 1.00 94.88 113 LYS A C 1
ATOM 920 O O . LYS A 1 113 ? -10.147 12.380 3.442 1.00 94.88 113 LYS A O 1
ATOM 925 N N . TYR A 1 114 ? -8.540 10.923 2.865 1.00 94.25 114 TYR A N 1
ATOM 926 C CA . TYR A 1 114 ? -9.372 10.038 2.044 1.00 94.25 114 TYR A CA 1
ATOM 927 C C . TYR A 1 114 ? -9.798 8.769 2.778 1.00 94.25 114 TYR A C 1
ATOM 929 O O . TYR A 1 114 ? -10.823 8.185 2.441 1.00 94.25 114 TYR A O 1
ATOM 937 N N . LEU A 1 115 ? -9.003 8.334 3.758 1.00 95.25 115 LEU A N 1
ATOM 938 C CA . LEU A 1 115 ? -9.202 7.098 4.516 1.00 95.25 115 LEU A CA 1
ATOM 939 C C . LEU A 1 115 ? -8.988 7.334 6.029 1.00 95.25 115 LEU A C 1
ATOM 941 O O 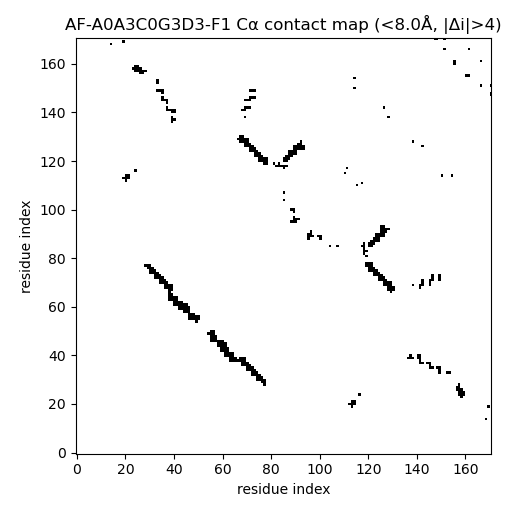. LEU A 1 115 ? -8.147 6.673 6.646 1.00 95.25 115 LEU A O 1
ATOM 945 N N . PRO A 1 116 ? -9.719 8.272 6.671 1.00 94.56 116 PRO A N 1
ATOM 946 C CA . PRO A 1 116 ? -9.475 8.629 8.069 1.00 94.56 116 PRO A CA 1
ATOM 947 C C . PRO A 1 116 ? -9.765 7.488 9.056 1.00 94.56 116 PRO A C 1
ATOM 949 O O . PRO A 1 116 ? -9.183 7.467 10.140 1.00 94.56 116 PRO A O 1
ATOM 952 N N . PHE A 1 117 ? -10.589 6.497 8.683 1.00 94.31 117 PHE A N 1
ATOM 953 C CA . PHE A 1 117 ? -10.878 5.337 9.538 1.00 94.31 117 PHE A CA 1
ATOM 954 C C . PHE A 1 117 ? -9.636 4.514 9.882 1.00 94.31 117 PHE A C 1
ATOM 956 O O . PHE A 1 117 ? -9.637 3.840 10.906 1.00 94.31 117 PHE A O 1
ATOM 963 N N . LEU A 1 118 ? -8.572 4.569 9.072 1.00 96.31 118 LEU A N 1
ATOM 964 C CA . LEU A 1 118 ? -7.343 3.808 9.314 1.00 96.31 118 LEU A CA 1
ATOM 965 C C . LEU A 1 118 ? -6.714 4.129 10.680 1.00 96.31 118 LEU A C 1
ATOM 967 O O . LEU A 1 118 ? -6.037 3.280 11.253 1.00 96.31 118 LEU A O 1
ATOM 971 N N . LYS A 1 119 ? -6.965 5.322 11.237 1.00 95.88 119 LYS A N 1
ATOM 972 C CA . LYS A 1 119 ? -6.519 5.688 12.588 1.00 95.88 119 LYS A CA 1
ATOM 973 C C . LYS A 1 119 ? -7.285 5.000 13.710 1.00 95.88 119 LYS A C 1
ATOM 975 O O . LYS A 1 119 ? -6.793 5.000 14.828 1.00 95.88 119 LYS A O 1
ATOM 980 N N . GLU A 1 120 ? -8.442 4.401 13.456 1.00 95.06 120 GLU A N 1
ATOM 981 C CA . GLU A 1 120 ? -9.189 3.656 14.476 1.00 95.06 120 GLU A CA 1
ATOM 982 C C . GLU A 1 120 ? -8.598 2.254 14.719 1.00 95.06 120 GLU A C 1
ATOM 984 O O . GLU A 1 120 ? -8.990 1.578 15.670 1.00 95.06 120 GLU A O 1
ATOM 989 N N . TYR A 1 121 ? -7.638 1.816 13.894 1.00 97.19 121 TYR A N 1
ATOM 990 C CA . TYR A 1 121 ? -7.125 0.447 13.876 1.00 97.19 121 TYR A CA 1
ATOM 991 C C . TYR A 1 121 ? -5.629 0.357 14.193 1.00 97.19 121 TYR A C 1
ATOM 993 O O . TYR A 1 121 ? -4.844 1.262 13.908 1.00 97.19 121 TYR A O 1
ATOM 1001 N N . HIS A 1 122 ? -5.243 -0.776 14.775 1.00 98.06 122 HIS A N 1
ATOM 1002 C CA . HIS A 1 122 ? -3.894 -1.310 14.667 1.00 98.06 122 HIS A CA 1
ATOM 1003 C C . HIS A 1 122 ? -3.840 -2.251 13.458 1.00 98.06 122 HIS A C 1
ATOM 1005 O O . HIS A 1 122 ? -4.712 -3.111 13.310 1.00 98.06 122 HIS A O 1
ATOM 1011 N N . LEU A 1 123 ? -2.844 -2.059 12.593 1.00 98.50 123 LEU A N 1
ATOM 1012 C CA . LEU A 1 123 ? -2.695 -2.778 11.328 1.00 98.50 123 LEU A CA 1
ATOM 1013 C C . LEU A 1 123 ? -1.469 -3.694 11.367 1.00 98.50 123 LEU A C 1
ATOM 1015 O O . LEU A 1 123 ? -0.366 -3.233 11.637 1.00 98.50 123 LEU A O 1
ATOM 1019 N N . VAL A 1 124 ? -1.614 -4.960 11.001 1.00 98.62 124 VAL A N 1
ATOM 1020 C CA . VAL A 1 124 ? -0.475 -5.854 10.762 1.00 98.62 124 VAL A CA 1
ATOM 1021 C C . VAL A 1 124 ? -0.353 -6.064 9.259 1.00 98.62 124 VAL A C 1
ATOM 1023 O O . VAL A 1 124 ? -1.170 -6.745 8.639 1.00 98.62 124 VAL A O 1
ATOM 1026 N N . ILE A 1 125 ? 0.658 -5.435 8.659 1.00 98.69 125 ILE A N 1
ATOM 1027 C CA . ILE A 1 125 ? 0.904 -5.453 7.216 1.00 98.69 125 ILE A CA 1
ATOM 1028 C C . ILE A 1 125 ? 1.935 -6.540 6.916 1.00 98.69 125 ILE A C 1
ATOM 1030 O O . ILE A 1 125 ? 3.087 -6.438 7.338 1.00 98.69 125 ILE A O 1
ATOM 1034 N N . LYS A 1 126 ? 1.549 -7.560 6.149 1.00 98.69 126 LYS A N 1
ATOM 1035 C CA . LYS A 1 126 ? 2.443 -8.639 5.701 1.00 98.69 126 LYS A CA 1
ATOM 1036 C C . LYS A 1 126 ? 2.549 -8.611 4.186 1.00 98.69 126 LYS A C 1
ATOM 1038 O O . LYS A 1 126 ? 1.528 -8.666 3.500 1.00 98.69 126 LYS A O 1
ATOM 1043 N 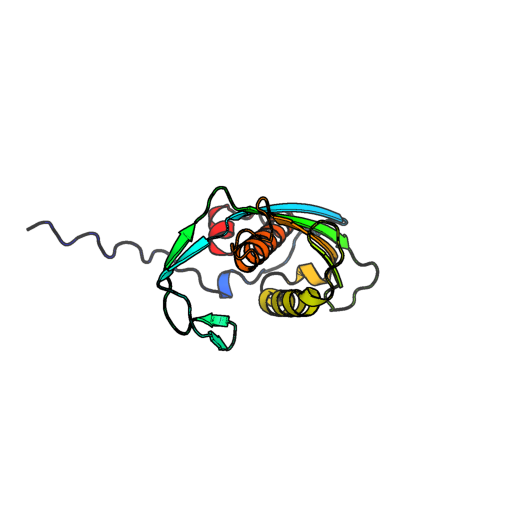N . THR A 1 127 ? 3.763 -8.525 3.652 1.00 97.94 127 THR A N 1
ATOM 1044 C CA . THR A 1 127 ? 3.999 -8.426 2.207 1.00 97.94 127 THR A CA 1
ATOM 1045 C C . THR A 1 127 ? 5.125 -9.345 1.731 1.00 97.94 127 THR A C 1
ATOM 1047 O O . THR A 1 127 ? 6.079 -9.604 2.457 1.00 97.94 127 THR A O 1
ATOM 1050 N N . SER A 1 128 ? 5.006 -9.898 0.526 1.00 97.25 128 SER A N 1
ATOM 1051 C CA . SER A 1 128 ? 5.996 -10.805 -0.079 1.00 97.25 128 SER A CA 1
ATOM 1052 C C . SER A 1 128 ? 5.959 -10.718 -1.602 1.00 97.25 128 SER A C 1
ATOM 1054 O O . SER A 1 128 ? 4.953 -10.305 -2.182 1.00 97.25 128 SER A O 1
ATOM 1056 N N . ASN A 1 129 ? 7.041 -11.114 -2.271 1.00 96.88 129 ASN A N 1
ATOM 1057 C CA . ASN A 1 129 ? 7.094 -11.156 -3.733 1.00 96.88 129 ASN A CA 1
ATOM 1058 C C . ASN A 1 129 ? 7.004 -12.591 -4.252 1.00 96.88 129 ASN A C 1
ATOM 1060 O O . ASN A 1 129 ? 7.446 -13.534 -3.604 1.00 96.88 129 ASN A O 1
ATOM 1064 N N . THR A 1 130 ? 6.484 -12.755 -5.466 1.00 95.94 130 THR A N 1
ATOM 1065 C CA . THR A 1 130 ? 6.509 -14.036 -6.192 1.00 95.94 130 THR A CA 1
ATOM 1066 C C . THR A 1 130 ? 7.796 -14.251 -6.986 1.00 95.94 130 THR A C 1
ATOM 1068 O O . THR A 1 130 ? 7.903 -15.225 -7.726 1.00 95.94 130 THR A O 1
ATOM 1071 N N . PHE A 1 131 ? 8.760 -13.338 -6.872 1.00 93.25 131 PHE A N 1
ATOM 1072 C CA . PHE A 1 131 ? 10.023 -13.352 -7.601 1.00 93.25 131 PHE A CA 1
ATOM 1073 C C . PHE A 1 131 ? 11.202 -13.153 -6.637 1.00 93.25 131 PHE A C 1
ATOM 1075 O O . PHE A 1 131 ? 11.053 -12.429 -5.648 1.00 93.25 131 PHE A O 1
ATOM 1082 N N . PRO A 1 132 ? 12.370 -13.764 -6.912 1.00 88.31 132 PRO A N 1
ATOM 1083 C CA . PRO A 1 132 ? 13.546 -13.630 -6.060 1.00 88.31 132 PRO A CA 1
ATOM 1084 C C . PRO A 1 132 ? 13.993 -12.177 -5.887 1.00 88.31 132 PRO A C 1
ATOM 1086 O O . PRO A 1 132 ? 14.022 -11.398 -6.842 1.00 88.31 132 PRO A O 1
ATOM 1089 N N . HIS A 1 133 ? 14.456 -11.836 -4.683 1.00 81.19 133 HIS A N 1
ATOM 1090 C CA . HIS A 1 133 ? 15.029 -10.517 -4.408 1.00 81.19 133 HIS A CA 1
ATOM 1091 C C . HIS A 1 133 ? 16.200 -10.180 -5.355 1.00 81.19 133 HIS A C 1
ATOM 1093 O O . HIS A 1 133 ? 16.352 -9.045 -5.801 1.00 81.19 133 HIS A O 1
ATOM 1099 N N . SER A 1 134 ? 16.987 -11.189 -5.737 1.00 83.88 134 S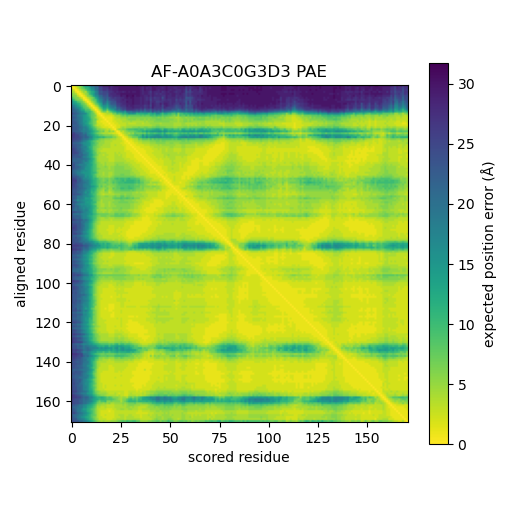ER A N 1
ATOM 1100 C CA . SER A 1 134 ? 18.154 -11.057 -6.618 1.00 83.88 134 SER A CA 1
ATOM 1101 C C . SER A 1 134 ? 17.826 -10.963 -8.115 1.00 83.88 134 SER A C 1
ATOM 1103 O O . SER A 1 134 ? 18.745 -10.910 -8.926 1.00 83.88 134 SER A O 1
ATOM 1105 N N . SER A 1 135 ? 16.550 -10.930 -8.517 1.00 85.88 135 SER A N 1
ATOM 1106 C CA . SER A 1 135 ? 16.156 -10.854 -9.936 1.00 85.88 135 SER A CA 1
ATOM 1107 C C . SER A 1 135 ? 16.357 -9.475 -10.576 1.00 85.88 135 SER A C 1
ATOM 1109 O O . SER A 1 135 ? 16.148 -9.329 -11.777 1.00 85.88 135 SER A O 1
ATOM 1111 N N . GLY A 1 136 ? 16.709 -8.446 -9.797 1.00 83.94 136 GLY A N 1
ATOM 1112 C CA . GLY A 1 136 ? 16.844 -7.070 -10.294 1.00 83.94 136 GLY A CA 1
ATOM 1113 C C . GLY A 1 136 ? 15.509 -6.376 -10.602 1.00 83.94 136 GLY A C 1
ATOM 1114 O O . GLY A 1 136 ? 15.495 -5.281 -11.161 1.00 83.94 136 GLY A O 1
ATOM 1115 N N . ILE A 1 137 ? 14.382 -6.989 -10.226 1.00 88.81 137 ILE A N 1
ATOM 1116 C CA . ILE A 1 137 ? 13.039 -6.422 -10.376 1.00 88.81 137 ILE A CA 1
ATOM 1117 C C . ILE A 1 137 ? 12.709 -5.608 -9.123 1.00 88.81 137 ILE A C 1
ATOM 1119 O O . ILE A 1 137 ? 12.773 -6.109 -8.001 1.00 88.81 137 ILE A O 1
ATOM 1123 N N . ALA A 1 138 ? 12.332 -4.343 -9.302 1.00 87.25 138 ALA A N 1
ATOM 1124 C CA . ALA A 1 138 ? 11.942 -3.483 -8.192 1.00 87.25 138 ALA A CA 1
ATOM 1125 C C . ALA A 1 138 ? 10.529 -3.829 -7.685 1.00 87.25 138 ALA A C 1
ATOM 1127 O O . ALA A 1 138 ? 9.548 -3.685 -8.410 1.00 87.25 138 ALA A O 1
ATOM 1128 N N . SER A 1 139 ? 10.412 -4.195 -6.407 1.00 90.69 139 SER A N 1
ATOM 1129 C CA . SER A 1 139 ? 9.138 -4.548 -5.755 1.00 90.69 139 SER A CA 1
ATOM 1130 C C . SER A 1 139 ? 8.423 -3.372 -5.083 1.00 90.69 139 SER A C 1
ATOM 1132 O O . SER A 1 139 ? 7.286 -3.495 -4.634 1.00 90.69 139 SER A O 1
ATOM 1134 N N . SER A 1 140 ? 9.070 -2.206 -4.973 1.00 91.81 140 SER A N 1
ATOM 1135 C CA . SER A 1 140 ? 8.502 -1.107 -4.189 1.00 91.81 140 SER A CA 1
ATOM 1136 C C . SER A 1 140 ? 7.200 -0.560 -4.775 1.00 91.81 140 SER A C 1
ATOM 1138 O O . SER A 1 140 ? 6.348 -0.132 -4.001 1.00 91.81 140 SER A O 1
ATOM 1140 N N . ALA A 1 141 ? 7.075 -0.470 -6.101 1.00 93.56 141 ALA A N 1
ATOM 1141 C CA . ALA A 1 141 ? 5.878 0.086 -6.729 1.00 93.56 141 ALA A CA 1
ATOM 1142 C C . ALA A 1 141 ? 4.686 -0.865 -6.551 1.00 93.56 141 ALA A C 1
ATOM 1144 O O . ALA A 1 141 ? 3.629 -0.446 -6.084 1.00 93.56 141 ALA A O 1
ATOM 1145 N N . SER A 1 142 ? 4.898 -2.156 -6.821 1.00 96.62 142 SER A N 1
ATOM 1146 C CA . SER A 1 142 ? 3.894 -3.203 -6.631 1.00 96.62 142 SER A CA 1
ATOM 1147 C C . SER A 1 142 ? 3.492 -3.370 -5.166 1.00 96.62 142 SER A C 1
ATOM 1149 O O . SER A 1 142 ? 2.308 -3.501 -4.880 1.00 96.62 142 SER A O 1
ATOM 1151 N N . GLY A 1 143 ? 4.431 -3.282 -4.219 1.00 96.88 143 GLY A N 1
ATOM 1152 C CA . GLY A 1 143 ? 4.113 -3.357 -2.790 1.00 96.88 143 GLY A CA 1
ATOM 1153 C C . GLY A 1 143 ? 3.232 -2.208 -2.296 1.00 96.88 143 GLY A C 1
ATOM 1154 O O . GLY A 1 143 ? 2.260 -2.449 -1.582 1.00 96.88 143 GLY A O 1
ATOM 1155 N N . MET A 1 144 ? 3.521 -0.970 -2.715 1.00 96.75 144 MET A N 1
ATOM 1156 C CA . MET A 1 144 ? 2.682 0.186 -2.368 1.00 96.75 144 MET A CA 1
ATOM 1157 C C . MET A 1 144 ? 1.305 0.115 -3.038 1.00 96.75 144 MET A C 1
ATOM 1159 O O . MET A 1 144 ? 0.313 0.447 -2.397 1.00 96.75 144 MET A O 1
ATOM 1163 N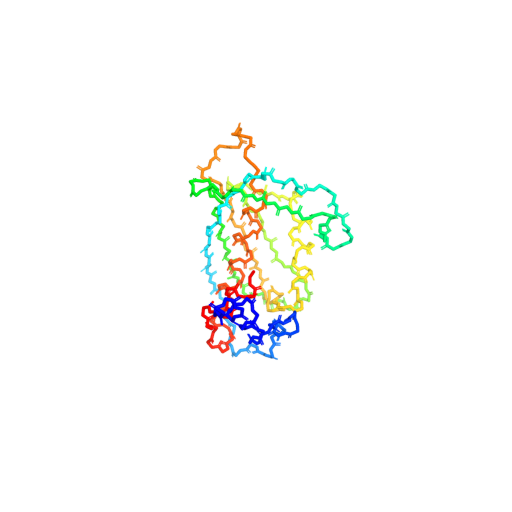 N . SER A 1 145 ? 1.235 -0.344 -4.293 1.00 97.12 145 SER A N 1
ATOM 1164 C CA . SER A 1 145 ? -0.035 -0.530 -5.005 1.00 97.12 145 SER A CA 1
ATOM 1165 C C . SER A 1 145 ? -0.907 -1.604 -4.345 1.00 97.12 145 SER A C 1
ATOM 1167 O O . SER A 1 145 ? -2.068 -1.343 -4.042 1.00 97.12 145 SER A O 1
ATOM 1169 N N . ALA A 1 146 ? -0.338 -2.767 -4.008 1.00 98.19 146 ALA A N 1
ATOM 1170 C CA . ALA A 1 146 ? -1.058 -3.818 -3.289 1.00 98.19 146 ALA A CA 1
ATOM 1171 C C . ALA A 1 146 ? -1.559 -3.339 -1.914 1.00 98.19 146 ALA A C 1
ATOM 1173 O O . ALA A 1 146 ? -2.668 -3.673 -1.511 1.00 98.19 146 ALA A O 1
ATOM 1174 N N . LEU A 1 147 ? -0.773 -2.520 -1.204 1.00 98.44 147 LEU A N 1
ATOM 1175 C CA . LEU A 1 147 ? -1.190 -1.934 0.071 1.00 98.44 147 LEU A CA 1
ATOM 1176 C C . LEU A 1 147 ? -2.354 -0.940 -0.086 1.00 98.44 147 LEU A C 1
ATOM 1178 O O . LEU A 1 147 ? -3.287 -0.974 0.714 1.00 98.44 147 LEU A O 1
ATOM 1182 N N . ALA A 1 148 ? -2.315 -0.075 -1.103 1.00 97.69 148 ALA A N 1
ATOM 1183 C CA . ALA A 1 148 ? -3.404 0.860 -1.392 1.00 97.69 148 ALA A CA 1
ATOM 1184 C C . ALA A 1 148 ? -4.717 0.116 -1.691 1.00 97.69 148 ALA A C 1
ATOM 1186 O O . ALA A 1 148 ? -5.755 0.445 -1.117 1.00 97.69 148 ALA A O 1
ATOM 1187 N N . LEU A 1 149 ? -4.643 -0.947 -2.499 1.00 97.69 149 LEU A N 1
ATOM 1188 C CA . LEU A 1 149 ? -5.777 -1.825 -2.796 1.00 97.69 149 LEU A CA 1
ATOM 1189 C C . LEU A 1 149 ? -6.329 -2.513 -1.538 1.00 97.69 149 LEU A C 1
ATOM 1191 O O . LEU A 1 149 ? -7.543 -2.553 -1.354 1.00 97.69 149 LEU A O 1
ATOM 1195 N N . CYS A 1 150 ? -5.469 -2.980 -0.625 1.00 98.31 150 CYS A N 1
ATOM 1196 C CA . CYS A 1 150 ? -5.921 -3.514 0.663 1.00 98.31 150 CYS A CA 1
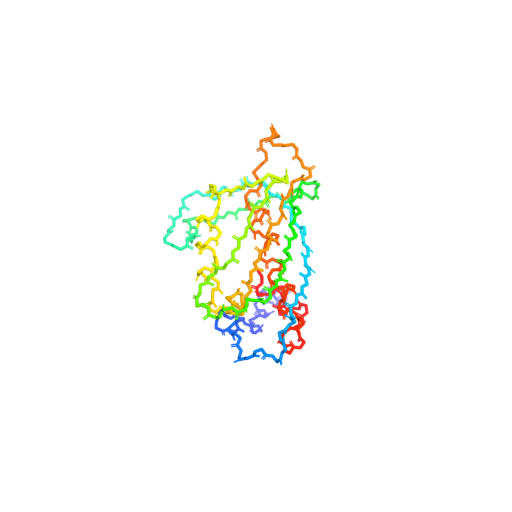ATOM 1197 C C . CYS A 1 150 ? -6.720 -2.483 1.474 1.00 98.31 150 CYS A C 1
ATOM 1199 O O . CYS A 1 150 ? -7.749 -2.826 2.048 1.00 98.31 150 CYS A O 1
ATOM 1201 N N . PHE A 1 151 ? -6.281 -1.223 1.537 1.00 97.25 151 PHE A N 1
ATOM 1202 C CA . PHE A 1 151 ? -7.022 -0.198 2.282 1.00 97.25 151 PHE A CA 1
ATOM 1203 C C . PHE A 1 151 ? -8.367 0.141 1.639 1.00 97.25 151 PHE A C 1
ATOM 1205 O O . PHE A 1 151 ? -9.350 0.329 2.354 1.00 97.25 151 PHE A O 1
ATOM 1212 N N . MET A 1 152 ? -8.426 0.157 0.310 1.00 94.94 152 MET A N 1
ATOM 1213 C CA . MET A 1 152 ? -9.676 0.313 -0.432 1.00 94.94 152 MET A CA 1
ATOM 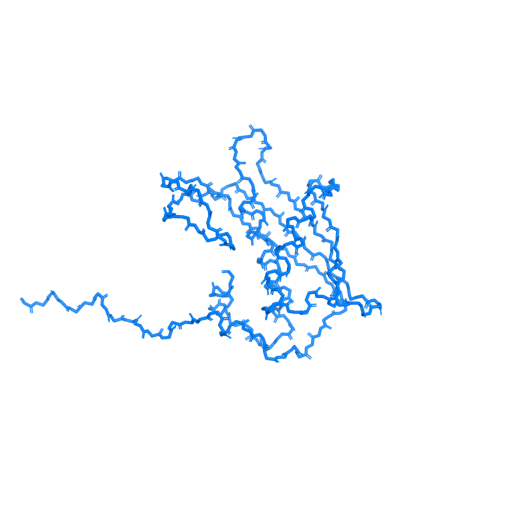1214 C C . MET A 1 152 ? -10.642 -0.851 -0.178 1.00 94.94 152 MET A C 1
ATOM 1216 O O . MET A 1 152 ? -11.833 -0.641 0.040 1.00 94.94 152 MET A O 1
ATOM 1220 N N . GLU A 1 153 ? -10.138 -2.084 -0.127 1.00 94.56 153 GLU A N 1
ATOM 1221 C CA . GLU A 1 153 ? -10.947 -3.256 0.224 1.00 94.56 153 GLU A CA 1
ATOM 1222 C C . GLU A 1 153 ? -11.453 -3.213 1.662 1.00 94.56 153 GLU A C 1
ATOM 1224 O O . GLU A 1 153 ? -12.596 -3.570 1.941 1.00 94.56 153 GLU A O 1
ATOM 1229 N N . MET A 1 154 ? -10.610 -2.746 2.582 1.00 94.50 154 MET A N 1
ATOM 1230 C CA . MET A 1 154 ? -10.999 -2.541 3.972 1.00 94.50 154 MET A CA 1
ATOM 1231 C C . MET A 1 154 ? -12.127 -1.506 4.089 1.00 94.50 154 MET A C 1
ATOM 1233 O O . MET A 1 154 ? -12.990 -1.656 4.949 1.00 94.50 154 MET A O 1
ATOM 1237 N N . GLU A 1 155 ? -12.153 -0.493 3.217 1.00 93.12 155 GLU A N 1
ATOM 1238 C CA . GLU A 1 155 ? -13.190 0.544 3.182 1.00 93.12 155 GLU A CA 1
ATOM 1239 C C . GLU A 1 155 ? -14.534 0.047 2.623 1.00 93.12 155 GLU A C 1
ATOM 1241 O O . GLU A 1 155 ? -15.581 0.498 3.095 1.00 93.12 155 GLU A O 1
ATOM 1246 N N . ARG A 1 156 ? -14.536 -0.890 1.657 1.00 89.56 156 ARG A N 1
ATOM 1247 C CA . ARG A 1 156 ? -15.755 -1.406 0.991 1.00 89.56 156 ARG A CA 1
ATOM 1248 C C . ARG A 1 156 ? -16.919 -1.710 1.951 1.00 89.56 156 ARG A C 1
ATOM 1250 O O . ARG A 1 156 ? -18.024 -1.250 1.674 1.00 89.56 156 ARG A O 1
ATOM 1257 N N . PRO A 1 157 ? -16.733 -2.448 3.066 1.00 87.94 157 PRO A N 1
ATOM 1258 C CA . PRO A 1 157 ? -17.822 -2.738 4.000 1.00 87.94 157 PRO A CA 1
ATOM 1259 C C . PRO A 1 157 ? -18.172 -1.592 4.966 1.00 87.94 157 PRO A C 1
ATOM 1261 O O . PRO A 1 157 ? -19.093 -1.764 5.764 1.00 87.94 157 PRO A O 1
ATOM 1264 N N . PHE A 1 158 ? -17.424 -0.483 4.983 1.00 87.69 158 PHE A N 1
ATOM 1265 C CA . PHE A 1 158 ? -17.568 0.582 5.987 1.00 87.69 158 PHE A CA 1
ATOM 1266 C C . PHE A 1 158 ? -18.345 1.805 5.503 1.00 87.69 158 PHE A C 1
ATOM 1268 O O . PHE A 1 158 ? -18.822 2.600 6.319 1.00 87.69 158 PHE A O 1
ATOM 1275 N N . SER A 1 159 ? -18.474 1.960 4.191 1.00 78.56 159 SER A N 1
ATOM 1276 C CA . SER A 1 159 ? -19.211 3.046 3.550 1.00 78.56 159 SER A CA 1
ATOM 1277 C C . SER A 1 159 ? -20.496 2.527 2.896 1.00 78.56 159 SER A C 1
ATOM 1279 O O . SER A 1 159 ? -20.793 1.331 2.928 1.00 78.56 159 SER A O 1
ATOM 1281 N N . ALA A 1 160 ? -21.267 3.430 2.287 1.00 75.19 160 ALA A N 1
ATOM 1282 C CA . ALA A 1 160 ? -22.281 3.031 1.316 1.00 75.19 160 ALA A CA 1
ATOM 1283 C C . ALA A 1 160 ? -21.634 2.149 0.225 1.00 75.19 160 ALA A C 1
ATOM 1285 O O . ALA A 1 160 ? -20.439 2.319 -0.037 1.00 75.19 160 ALA A O 1
ATOM 1286 N N . PRO A 1 161 ? -22.385 1.222 -0.403 1.00 76.62 161 PRO A N 1
ATOM 1287 C CA . PRO A 1 161 ? -21.834 0.288 -1.380 1.00 76.62 161 PRO A CA 1
ATOM 1288 C C . PRO A 1 161 ? -20.944 0.993 -2.406 1.00 76.62 161 PRO A C 1
ATOM 1290 O O . PRO A 1 161 ? -21.415 1.805 -3.203 1.00 76.62 161 PRO A O 1
ATOM 1293 N N . ILE A 1 162 ? -19.646 0.694 -2.352 1.00 83.12 162 ILE A N 1
ATOM 1294 C CA . ILE A 1 162 ? -18.670 1.226 -3.296 1.00 83.12 162 ILE A CA 1
ATOM 1295 C C . ILE A 1 162 ? -18.828 0.445 -4.601 1.00 83.12 162 ILE A C 1
ATOM 1297 O O . ILE A 1 162 ? -18.632 -0.770 -4.621 1.00 83.12 162 ILE A O 1
ATOM 1301 N N . THR A 1 163 ? -19.194 1.133 -5.684 1.00 87.94 163 THR A N 1
ATOM 1302 C CA . THR A 1 163 ? -19.223 0.530 -7.022 1.00 87.94 163 THR A CA 1
ATOM 1303 C C . THR A 1 163 ? -17.802 0.226 -7.491 1.00 87.94 163 THR A C 1
ATOM 1305 O O . THR A 1 163 ? -16.853 0.909 -7.097 1.00 87.94 163 THR A O 1
ATOM 1308 N N . ASP A 1 164 ? -17.638 -0.768 -8.364 1.00 88.44 164 ASP A N 1
ATOM 1309 C CA . ASP A 1 164 ? -16.313 -1.097 -8.900 1.00 88.44 164 ASP A CA 1
ATOM 1310 C C . ASP A 1 164 ? -15.713 0.068 -9.702 1.00 88.44 164 ASP A C 1
ATOM 1312 O O . ASP A 1 164 ? -14.511 0.308 -9.628 1.00 88.44 164 ASP A O 1
ATOM 1316 N N . ASP A 1 165 ? -16.541 0.866 -10.381 1.00 89.19 165 ASP A N 1
ATOM 1317 C CA . ASP A 1 165 ? -16.082 2.077 -11.069 1.00 89.19 165 ASP A CA 1
ATOM 1318 C C . ASP A 1 165 ? -15.533 3.118 -10.089 1.00 89.19 165 ASP A C 1
ATOM 1320 O O . ASP A 1 165 ? -14.460 3.677 -10.318 1.00 89.19 165 ASP A O 1
ATOM 1324 N N . PHE A 1 166 ? -16.219 3.372 -8.969 1.00 89.75 166 PHE A N 1
ATOM 1325 C CA . PHE A 1 166 ? -15.703 4.290 -7.951 1.00 89.75 166 PHE A CA 1
ATOM 1326 C C . PHE A 1 166 ? -14.416 3.747 -7.325 1.00 89.75 166 PHE A C 1
ATOM 1328 O O . PHE A 1 166 ? -13.456 4.495 -7.147 1.00 89.75 166 PHE A O 1
ATOM 1335 N N . PHE A 1 167 ? -14.377 2.445 -7.028 1.00 91.06 167 PHE A N 1
ATOM 1336 C CA . PHE A 1 167 ? -13.192 1.770 -6.502 1.00 91.06 167 PHE A CA 1
ATOM 1337 C C . PHE A 1 167 ? -11.983 1.960 -7.428 1.00 91.06 167 PHE A C 1
ATOM 1339 O O . PHE A 1 167 ? -10.925 2.383 -6.969 1.00 91.06 167 PHE A O 1
ATOM 1346 N N . ASN A 1 168 ? -12.161 1.709 -8.728 1.00 89.56 168 ASN A N 1
ATOM 1347 C CA . ASN A 1 168 ? -11.104 1.815 -9.734 1.00 89.56 168 ASN A CA 1
ATOM 1348 C C . ASN A 1 168 ? -10.645 3.259 -9.973 1.00 89.56 168 ASN A C 1
ATOM 1350 O O . ASN A 1 168 ? -9.485 3.471 -10.303 1.00 89.56 168 ASN A O 1
ATOM 1354 N N . ASN A 1 169 ? -11.530 4.247 -9.810 1.00 89.88 169 ASN A N 1
ATOM 1355 C CA . ASN A 1 169 ? -11.162 5.660 -9.926 1.00 89.88 169 ASN A CA 1
ATOM 1356 C C . ASN A 1 169 ? -10.457 6.203 -8.672 1.00 89.88 169 ASN A C 1
ATOM 1358 O O . ASN A 1 169 ? -9.667 7.138 -8.782 1.00 89.88 169 ASN A O 1
ATOM 1362 N N . LYS A 1 170 ? -10.760 5.659 -7.484 1.00 90.62 170 LYS A N 1
ATOM 1363 C CA . LYS A 1 170 ? -10.189 6.121 -6.208 1.00 90.62 170 LYS A CA 1
ATOM 1364 C C . LYS A 1 170 ? -8.781 5.573 -5.940 1.00 90.62 170 LYS A C 1
ATOM 1366 O O . LYS A 1 170 ? -8.024 6.233 -5.224 1.00 90.62 170 LYS A O 1
ATOM 1371 N N . VAL A 1 171 ? -8.462 4.372 -6.438 1.00 84.19 171 VAL A N 1
ATOM 1372 C CA . VAL A 1 171 ? -7.205 3.653 -6.137 1.00 84.19 171 VAL A CA 1
ATOM 1373 C C . VAL A 1 171 ? -6.005 4.100 -6.969 1.00 84.19 171 VAL A C 1
ATOM 1375 O O . VAL A 1 171 ? -6.169 4.397 -8.170 1.00 84.19 171 VAL A O 1
#

Foldseek 3Di:
DPPDPDPDPDPPDDDDPVNLQAPFWPDADQWDKFKFKFFFWAWPADQDDADPPRHTPDDTDIGTDPQKIKIKMKIKGFDPDQDQAAAEWEEEPNHGDPVCVVVVRVVCVVCCSNQVCNSRIYIYMYMYISDDPPPPTDCPVRSVVRVVLRSLVSCCNTGDHQDVVNSVVND

pLDDT: mean 89.26, std 14.08, range [35.66, 98.75]

Radius of gyration: 18.52 Å; Cα contacts (8 Å, |Δi|>4): 248; chains: 1; bounding box: 40×32×69 Å

Sequence (171 aa):
MIALKTIFAQIENSMSEKDFIPSSYITLKEEGIVGYTSPSNIALVKYWGKRENQIPANPSISFTLAACMTKTSVEYKKKIRKDNEFSFDLFFEDQPKEEFKPKIKTFLKRIEKYLPFLKEYHLVIKTSNTFPHSSGIASSASGMSALALCFMEMERPFSAPITDDFFNNKV

Secondary structure (DSSP, 8-state):
----SSSS--------GGGGS----S---SEEEEEEEEEEEEEEE----B-GGG-BSS--EEEEEEEEEEEEEEEEEE-SS--SS-EEEEEETTEE-GGGHHHHHHHHHHHTTT-GGGGGEEEEEEEEESS-GGG----HHHHHHHHHHHHHHHHTTTSS---HHHHHHH-

Solvent-accessible surface area (backbone atoms only — not comparable to full-atom values): 10187 Å² total; per-residue (Å²): 144,88,86,87,82,81,90,80,85,73,91,70,78,84,82,52,82,72,76,51,44,70,90,69,74,79,44,81,74,63,59,53,74,38,68,29,70,22,50,21,63,47,66,76,39,64,72,66,61,64,50,77,93,76,38,67,66,47,80,59,43,64,47,76,35,86,78,37,30,18,42,26,35,40,36,37,36,55,49,92,69,91,51,101,49,82,42,73,49,48,24,50,73,88,36,80,40,72,87,50,47,66,58,53,53,54,49,53,64,70,44,32,77,52,48,59,67,58,36,52,24,38,34,45,36,41,33,41,63,70,54,65,82,86,70,79,68,67,56,68,66,10,44,54,49,8,48,52,49,26,53,52,57,63,43,43,79,19,41,74,86,66,47,69,67,57,52,64,70,71,102

Nearest PDB structures (foldseek):
  3f0n-assembly1_A  TM=8.046E-01  e=2.365E-08  Mus musculus
  3qt6-assembly1_B  TM=8.001E-01  e=2.516E-08  Staphylococcus epidermidis
  3qt8-assembly1_B  TM=7.970E-01  e=5.639E-08  Staphylococcus epidermidis
  3f0n-assembly1_B  TM=7.805E-01  e=1.422E-06  Mus musculus
  7t71-assembly1_B-2  TM=7.676E-01  e=1.702E-05  Picrophilus oshimae DSM 9789

=== Feature glossary ===
The features interleaved in this record are:

— What the protein is —

Sequence gives the chain of amino acids in standard one-letter code (A=alanine, C=cysteine, …, Y=tyrosine), read N→C. It is the only feature that is directly encoded by the gene; all structural features are derived from the folded form of this sequence.

Database cross-references. InterPro integrates a dozen domain/family signature databases into unified entries with residue-range hits. GO terms attach function/process/location labels with evidence codes. CATH codes position the fold in a four-level structural taxonomy. Organism is the NCBI-taxonomy species name.

— Where its atoms are —

Atomic coordinates in PDBx/mmCIF format — the same representation the Protein Data Bank distributes. Each line of the _atom_site loop places one backbone atom in Cartesian space (units: ångströms, origin: arbitrary).

The six renders are orthographic views along the three Cartesian axes in both directions. Representation (cartoon, sticks, or surface) and color scheme (sequence-rainbow or by-chain) vary across proteins so the training set covers all the common visualization conventions.

— Local backbone conformation —

Eight-state secondary structure (DSSP): H is the canonical α-helix, G the tighter 3₁₀-helix, I the wider π-helix; E/B are β-structure, T and S are turns and bends, and '-' is everything else. DSSP derives these from the pattern of main-chain N–H···O=C hydrogen bonds, not from the sequence.

P-SEA three-state annotation labels each residue as helix, strand, or coil based purely on the geometry of the Cα trace. It serves as a fallback when the full backbone (and thus DSSP) is unavailable.

The φ/ψ torsion pair specifies the backbone conformation at each residue. φ rotates about the N–Cα bond, ψ about the Cα–C bond. Steric clashes forbid most of the (φ, ψ) plane — the allowed regions (α-helix basin, β-sheet basin, left-handed helix) are the Ramachandran-allowed regions.

— Global shape and packing —

The geometric summary reports three shape descriptors. Rg (radius of gyration) measures how spread out the Cα atoms are about their centre of mass; compact globular proteins have small Rg, elongated or unfolded ones large. Cα contacts (<8 Å, |i−j|>4) count long-range residue pairs in spatial proximity — high for tightly packed folds, near zero for rods or random coil. The bounding-box extents give the protein's footprint along x, y, z in Å.

Solvent-accessible surface area (SASA) is the area in Å² traced out by the centre of a 1.4 Å probe sphere (a water molecule) rolled over the protein's van der Waals surface (Shrake–Rupley / Lee–Richards construction). Buried residues have near-zero SASA; fully exposed residues can exceed 200 Å². The total SASA scales roughly with the number of surface residues.

The contact map is a binary N×N matrix image: pixel (i, j) is dark where Cα_i and Cα_j are within 8 Å and |i−j|>4. Because the |i−j|>4 filter removes local helical contacts, off-diagonal stripes parallel to the main diagonal indicate parallel β-sheets; stripes perpendicular to it indicate antiparallel β-sheets. The Ramachandran plot scatters every residue's (φ, ψ) pair against the sterically allowed regions. The PAE heatmap renders the predicted-aligned-error matrix.

— Structural neighborhood —

3Di is Foldseek's structural alphabet. Each residue is assigned one of twenty discrete states based on how its Cα sits relative to its spatial (not sequential) neighbors. Aligning 3Di strings finds structural homologs roughly as well as full 3D superposition, but orders of magnitude faster.

Nearest PDB neighbors are the top structural matches found by Foldseek when searching this structure against the entire Protein Data Bank. Each hit reports a TM-score (0 to 1; >0.5 almost always implies the same fold) and an E-value. These are *structural* homologs — they may share no detectable sequence similarity.

— Confidence and disorder —

For AlphaFold models, the B-factor field carries pLDDT — the model's own estimate of local accuracy on a 0–100 scale. Regions with pLDDT<50 should be treated as essentially unmodeled; they often correspond to intrinsically disordered segments.

Crystallographic B-factors measure how much each atom's electron density is smeared out, in Å². They rise in mobile loops and surface residues and fall in the buried interior. In AlphaFold models this column is repurposed to hold pLDDT instead.

Predicted aligned error is AlphaFold's pairwise confidence. U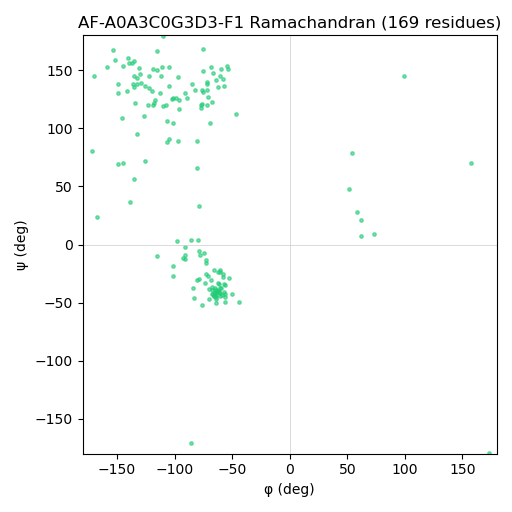nlike pLDDT (per-residue), PAE is per-residue-pair and captures whether two parts of the structure are correctly placed relative to each other. Units are ångströms of expected positional error.